Protein AF-0000000082585307 (afdb_homodimer)

Structure (mmCIF, N/CA/C/O backbone):
data_AF-0000000082585307-model_v1
#
loop_
_entity.id
_entity.type
_entity.pdbx_description
1 polymer 'DUF960 domain-containing protein'
#
loop_
_atom_site.group_PDB
_atom_site.id
_atom_site.type_symbol
_atom_site.label_atom_id
_atom_site.label_alt_id
_atom_site.label_comp_id
_atom_site.label_asym_id
_atom_site.label_entity_id
_atom_site.label_seq_id
_atom_site.pdbx_PDB_ins_code
_atom_site.Cartn_x
_atom_site.Cartn_y
_atom_site.Cartn_z
_atom_site.occupancy
_atom_site.B_iso_or_equiv
_atom_site.auth_seq_id
_atom_site.auth_comp_id
_atom_site.auth_asym_id
_atom_site.auth_atom_id
_atom_site.pdbx_PDB_model_num
ATOM 1 N N . MET A 1 1 ? -6.652 16.844 -9.742 1 91.19 1 MET A N 1
ATOM 2 C CA . MET A 1 1 ? -5.566 17.062 -8.789 1 91.19 1 MET A CA 1
ATOM 3 C C . MET A 1 1 ? -4.664 15.844 -8.711 1 91.19 1 MET A C 1
ATOM 5 O O . MET A 1 1 ? -5.137 14.711 -8.805 1 91.19 1 MET A O 1
ATOM 9 N N . PHE A 1 2 ? -3.357 16.031 -8.562 1 95.69 2 PHE A N 1
ATOM 10 C CA . PHE A 1 2 ? -2.334 15 -8.422 1 95.69 2 PHE A CA 1
ATOM 11 C C . PHE A 1 2 ? -2.211 14.18 -9.695 1 95.69 2 PHE A C 1
ATOM 13 O O . PHE A 1 2 ? -2.055 12.953 -9.641 1 95.69 2 PHE A O 1
ATOM 20 N N . ASP A 1 3 ? -2.385 14.844 -10.844 1 92.62 3 ASP A N 1
ATOM 21 C CA . ASP A 1 3 ? -2.252 14.227 -12.164 1 92.62 3 ASP A CA 1
ATOM 22 C C . ASP A 1 3 ? -1.038 14.781 -12.906 1 92.62 3 ASP A C 1
ATOM 24 O O . ASP A 1 3 ? -0.864 14.523 -14.102 1 92.62 3 ASP A O 1
ATOM 28 N N . ASN A 1 4 ? -0.262 15.523 -12.172 1 93.69 4 ASN A N 1
ATOM 29 C CA . ASN A 1 4 ? 0.906 16.188 -12.75 1 93.69 4 ASN A CA 1
ATOM 30 C C . ASN A 1 4 ? 2.201 15.492 -12.328 1 93.69 4 ASN A C 1
ATOM 32 O O . ASN A 1 4 ? 2.17 14.414 -11.734 1 93.69 4 ASN A O 1
ATOM 36 N N . ALA A 1 5 ? 3.314 16.031 -12.766 1 94.5 5 ALA A N 1
ATOM 37 C CA . ALA A 1 5 ? 4.621 15.453 -12.484 1 94.5 5 ALA A CA 1
ATOM 38 C C . ALA A 1 5 ? 4.871 15.359 -10.984 1 94.5 5 ALA A C 1
ATOM 40 O O . ALA A 1 5 ? 4.562 16.297 -10.242 1 94.5 5 ALA A O 1
ATOM 41 N N . ARG A 1 6 ? 5.441 14.148 -10.57 1 96.5 6 ARG A N 1
ATOM 42 C CA . ARG A 1 6 ? 5.691 13.883 -9.156 1 96.5 6 ARG A CA 1
ATOM 43 C C . ARG A 1 6 ? 7.145 14.172 -8.789 1 96.5 6 ARG A C 1
ATOM 45 O O . ARG A 1 6 ? 8.062 13.719 -9.477 1 96.5 6 ARG A O 1
ATOM 52 N N . TYR A 1 7 ? 7.301 14.969 -7.746 1 97.94 7 TYR A N 1
ATOM 53 C CA . TYR A 1 7 ? 8.625 15.312 -7.238 1 97.94 7 TYR A CA 1
ATOM 54 C C . TYR A 1 7 ? 8.742 14.969 -5.758 1 97.94 7 TYR A C 1
ATOM 56 O O . TYR A 1 7 ? 7.734 14.867 -5.055 1 97.94 7 TYR A O 1
ATOM 64 N N . MET A 1 8 ? 10.016 14.711 -5.328 1 98.06 8 MET A N 1
ATOM 65 C CA . MET A 1 8 ? 10.352 14.508 -3.924 1 98.06 8 MET A CA 1
ATOM 66 C C . MET A 1 8 ? 11.562 15.336 -3.525 1 98.06 8 MET A C 1
ATOM 68 O O . MET A 1 8 ? 12.5 15.484 -4.305 1 98.06 8 MET A O 1
ATOM 72 N N . THR A 1 9 ? 11.445 15.891 -2.389 1 98.56 9 THR A N 1
ATOM 73 C CA . THR A 1 9 ? 12.602 16.641 -1.918 1 98.56 9 THR A CA 1
ATOM 74 C C . THR A 1 9 ? 13.742 15.695 -1.549 1 98.56 9 THR A C 1
ATOM 76 O O . THR A 1 9 ? 13.539 14.484 -1.423 1 98.56 9 THR A O 1
ATOM 79 N N . ARG A 1 10 ? 14.898 16.312 -1.32 1 98 10 ARG A N 1
ATOM 80 C CA . ARG A 1 10 ? 16.062 15.539 -0.901 1 98 10 ARG A CA 1
ATOM 81 C C . ARG A 1 10 ? 15.828 14.883 0.455 1 98 10 ARG A C 1
ATOM 83 O O . ARG A 1 10 ? 16.281 13.766 0.7 1 98 10 ARG A O 1
ATOM 90 N N . GLY A 1 11 ? 15.18 15.555 1.321 1 98.25 11 GLY A N 1
ATOM 91 C CA . GLY A 1 11 ? 14.852 15 2.627 1 98.25 11 GLY A CA 1
ATOM 92 C C . GLY A 1 11 ? 14.062 13.711 2.547 1 98.25 11 GLY A C 1
ATOM 93 O O 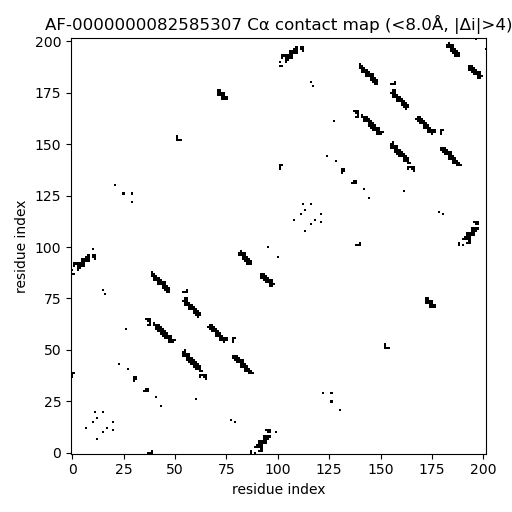. GLY A 1 11 ? 14.367 12.742 3.25 1 98.25 11 GLY A O 1
ATOM 94 N N . ILE A 1 12 ? 13.109 13.68 1.687 1 98.69 12 ILE A N 1
ATOM 95 C CA . ILE A 1 12 ? 12.289 12.484 1.491 1 98.69 12 ILE A CA 1
ATOM 96 C C . ILE A 1 12 ? 13.164 11.344 0.972 1 98.69 12 ILE A C 1
ATOM 98 O O . ILE A 1 12 ? 13.172 10.25 1.541 1 98.69 12 ILE A O 1
ATOM 102 N N . LYS A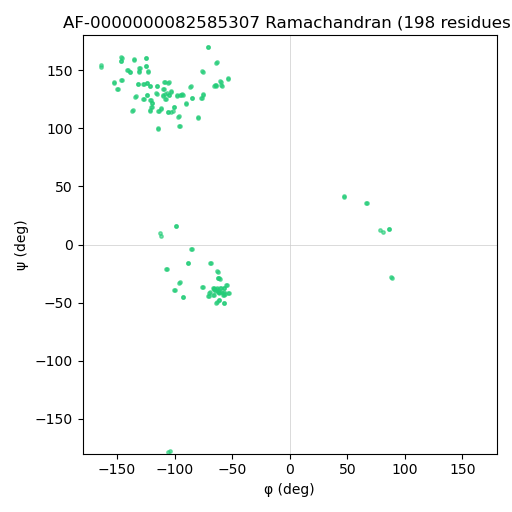 1 13 ? 13.945 11.609 -0.069 1 97.81 13 LYS A N 1
ATOM 103 C CA . LYS A 1 13 ? 14.766 10.594 -0.719 1 97.81 13 LYS A CA 1
ATOM 104 C C . LYS A 1 13 ? 15.797 10.023 0.25 1 97.81 13 LYS A C 1
ATOM 106 O O . LYS A 1 13 ? 16.109 8.828 0.198 1 97.81 13 LYS A O 1
ATOM 111 N N . SER A 1 14 ? 16.188 10.828 1.175 1 97.88 14 SER A N 1
ATOM 112 C CA . SER A 1 14 ? 17.281 10.422 2.053 1 97.88 14 SER A CA 1
ATOM 113 C C . SER A 1 14 ? 16.75 9.812 3.35 1 97.88 14 SER A C 1
ATOM 115 O O . SER A 1 14 ? 17.359 8.898 3.906 1 97.88 14 SER A O 1
ATOM 117 N N . GLU A 1 15 ? 15.641 10.266 3.812 1 98.12 15 GLU A N 1
ATOM 118 C CA . GLU A 1 15 ? 15.266 9.945 5.184 1 98.12 15 GLU A CA 1
ATOM 119 C C . GLU A 1 15 ? 14.117 8.93 5.219 1 98.12 15 GLU A C 1
ATOM 121 O O . GLU A 1 15 ? 13.875 8.297 6.246 1 98.12 15 GLU A O 1
ATOM 126 N N . ILE A 1 16 ? 13.398 8.828 4.168 1 98.56 16 ILE A N 1
ATOM 127 C CA . ILE A 1 16 ? 12.219 7.973 4.152 1 98.56 16 ILE A CA 1
ATOM 128 C C . ILE A 1 16 ? 12.492 6.727 3.316 1 98.56 16 ILE A C 1
ATOM 130 O O . ILE A 1 16 ? 12.898 6.828 2.156 1 98.56 16 ILE A O 1
ATOM 134 N N . PRO A 1 17 ? 12.273 5.547 3.939 1 97.5 17 PRO A N 1
ATOM 135 C CA . PRO A 1 17 ? 12.445 4.332 3.143 1 97.5 17 PRO A CA 1
ATOM 136 C C . PRO A 1 17 ? 11.625 4.348 1.854 1 97.5 17 PRO A C 1
ATOM 138 O O . PRO A 1 17 ? 10.492 4.836 1.846 1 97.5 17 PRO A O 1
ATOM 141 N N . LEU A 1 18 ? 12.156 3.83 0.812 1 94.5 18 LEU A N 1
ATOM 142 C CA . LEU A 1 18 ? 11.516 3.82 -0.5 1 94.5 18 LEU A CA 1
ATOM 143 C C . LEU A 1 18 ? 10.109 3.234 -0.414 1 94.5 18 LEU A C 1
ATOM 145 O O . LEU A 1 18 ? 9.18 3.742 -1.046 1 94.5 18 LEU A O 1
ATOM 149 N N . GLU A 1 19 ? 9.969 2.152 0.364 1 94 19 GLU A N 1
ATOM 150 C CA . GLU A 1 19 ? 8.68 1.487 0.51 1 94 19 GLU A CA 1
ATOM 151 C C . GLU A 1 19 ? 7.617 2.453 1.029 1 94 19 GLU A C 1
ATOM 153 O O . GLU A 1 19 ? 6.473 2.432 0.571 1 94 19 GLU A O 1
ATOM 158 N N . LEU A 1 20 ? 8.008 3.309 1.91 1 97.88 20 LEU A N 1
ATOM 159 C CA . LEU A 1 20 ? 7.074 4.281 2.475 1 97.88 20 LEU A CA 1
ATOM 160 C C . LEU A 1 20 ? 6.789 5.398 1.479 1 97.88 20 LEU A C 1
ATOM 162 O O . LEU A 1 20 ? 5.664 5.902 1.409 1 97.88 20 LEU A O 1
ATOM 166 N N . GLN A 1 21 ? 7.848 5.789 0.704 1 97.81 21 GLN A N 1
ATOM 167 C CA . GLN A 1 21 ? 7.633 6.781 -0.347 1 97.81 21 GLN A CA 1
ATOM 168 C C . GLN A 1 21 ? 6.562 6.316 -1.329 1 97.81 21 GLN A C 1
ATOM 170 O O . GLN A 1 21 ? 5.594 7.035 -1.582 1 97.81 21 GLN A O 1
ATOM 175 N N . LEU A 1 22 ? 6.73 5.125 -1.782 1 94.94 22 LEU A N 1
ATOM 176 C CA . LEU A 1 22 ? 5.805 4.555 -2.756 1 94.94 22 LEU A CA 1
ATOM 177 C C . LEU A 1 22 ? 4.422 4.363 -2.145 1 94.94 22 LEU A C 1
ATOM 179 O O . LEU A 1 22 ? 3.408 4.609 -2.801 1 94.94 22 LEU A O 1
ATOM 183 N N . PHE A 1 23 ? 4.395 3.961 -0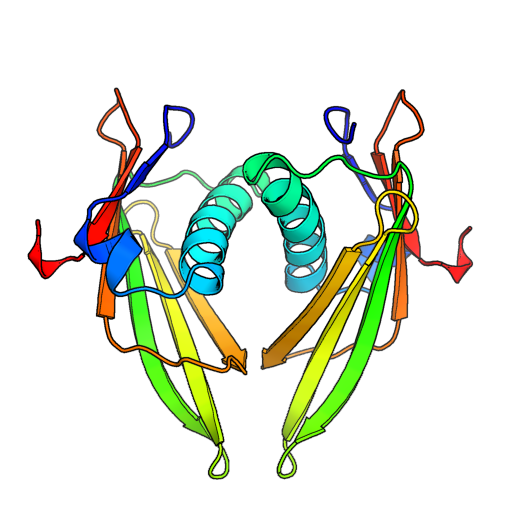.903 1 96.56 23 PHE A N 1
ATOM 184 C CA . PHE A 1 23 ? 3.137 3.719 -0.208 1 96.56 23 PHE A CA 1
ATOM 185 C C . PHE A 1 23 ? 2.318 5 -0.109 1 96.56 23 PHE A C 1
ATOM 187 O O . PHE A 1 23 ? 1.111 4.992 -0.357 1 96.56 23 PHE A O 1
ATOM 194 N N . MET A 1 24 ? 2.938 6.066 0.161 1 98.12 24 MET A N 1
ATOM 195 C CA . MET A 1 24 ? 2.225 7.328 0.331 1 98.12 24 MET A CA 1
ATOM 196 C C . MET A 1 24 ? 1.659 7.816 -0.999 1 98.12 24 MET A C 1
ATOM 198 O O . MET A 1 24 ? 0.514 8.266 -1.062 1 98.12 24 MET A O 1
ATOM 202 N N . TRP A 1 25 ? 2.402 7.688 -2.047 1 96.75 25 TRP A N 1
ATOM 203 C CA . TRP A 1 25 ? 1.866 7.996 -3.369 1 96.75 25 TRP A CA 1
ATOM 204 C C . TRP A 1 25 ? 0.657 7.121 -3.682 1 96.75 25 TRP A C 1
ATOM 206 O O . TRP A 1 25 ? -0.352 7.605 -4.199 1 96.75 25 TRP A O 1
ATOM 216 N N . ASN A 1 26 ? 0.785 5.91 -3.305 1 94.81 26 ASN A N 1
ATOM 217 C CA . ASN A 1 26 ? -0.277 4.953 -3.59 1 94.81 26 ASN A CA 1
ATOM 218 C C . ASN A 1 26 ? -1.552 5.281 -2.82 1 94.81 26 ASN A C 1
ATOM 220 O O . ASN A 1 26 ? -2.658 5.055 -3.314 1 94.81 26 ASN A O 1
ATOM 224 N N . CYS A 1 27 ? -1.393 5.727 -1.631 1 96.88 27 CYS A N 1
ATOM 225 C CA . CYS A 1 27 ? -2.549 6.137 -0.843 1 96.88 27 CYS A CA 1
ATOM 226 C C . CYS A 1 27 ? -3.346 7.219 -1.565 1 96.88 27 CYS A C 1
ATOM 228 O O . CYS A 1 27 ? -4.574 7.152 -1.629 1 96.88 27 CYS A O 1
ATOM 230 N N . ILE A 1 28 ? -2.662 8.102 -2.137 1 97.25 28 ILE A N 1
ATOM 231 C CA . ILE A 1 28 ? -3.303 9.211 -2.838 1 97.25 28 ILE A CA 1
ATOM 232 C C . ILE A 1 28 ? -3.965 8.703 -4.113 1 97.25 28 ILE A C 1
ATOM 234 O O . ILE A 1 28 ? -5.125 9.023 -4.391 1 97.25 28 ILE A O 1
ATOM 238 N N . ASP A 1 29 ? -3.279 7.879 -4.84 1 93.44 29 ASP A N 1
ATO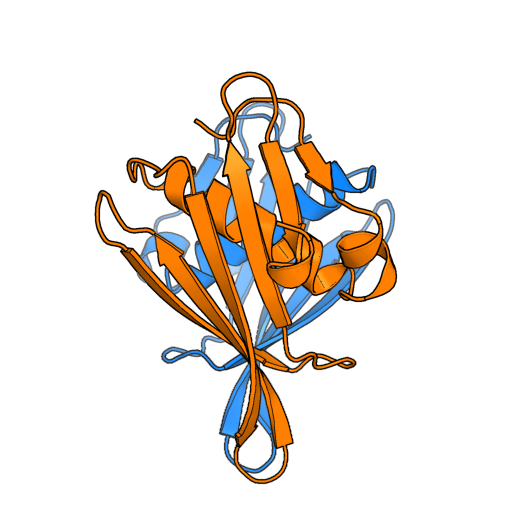M 239 C CA . ASP A 1 29 ? -3.828 7.301 -6.062 1 93.44 29 ASP A CA 1
ATOM 240 C C . ASP A 1 29 ? -5.086 6.484 -5.766 1 93.44 29 ASP A C 1
ATOM 242 O O . ASP A 1 29 ? -6.031 6.484 -6.559 1 93.44 29 ASP A O 1
ATOM 246 N N . SER A 1 30 ? -5.078 5.801 -4.648 1 93.19 30 SER A N 1
ATOM 247 C CA . SER A 1 30 ? -6.223 4.98 -4.262 1 93.19 30 SER A CA 1
ATOM 248 C C . SER A 1 30 ? -7.457 5.836 -4.008 1 93.19 30 SER A C 1
ATOM 250 O O . SER A 1 30 ? -8.57 5.445 -4.355 1 93.19 30 SER A O 1
ATOM 252 N N . LEU A 1 31 ? -7.242 6.957 -3.387 1 95.12 31 LEU A N 1
ATOM 253 C CA . LEU A 1 31 ? -8.359 7.871 -3.168 1 95.12 31 LEU A CA 1
ATOM 254 C C . LEU A 1 31 ? -8.953 8.328 -4.492 1 95.12 31 LEU A C 1
ATOM 256 O O . LEU A 1 31 ? -10.18 8.352 -4.652 1 95.12 31 LEU A O 1
ATOM 260 N N . LYS A 1 32 ? -8.094 8.602 -5.41 1 92.19 32 LYS A N 1
ATOM 261 C CA . LYS A 1 32 ? -8.539 9.008 -6.738 1 92.19 32 LYS A CA 1
ATOM 262 C C . LYS A 1 32 ? -9.359 7.898 -7.402 1 92.19 32 LYS A C 1
ATOM 264 O O . LYS A 1 32 ? -10.422 8.156 -7.973 1 92.19 32 LYS A O 1
ATOM 269 N N . GLU A 1 33 ? -8.805 6.754 -7.316 1 85.69 33 GLU A N 1
ATOM 270 C CA . GLU A 1 33 ? -9.453 5.605 -7.945 1 85.69 33 GLU A CA 1
ATOM 271 C C . GLU A 1 33 ? -10.836 5.352 -7.34 1 85.69 33 GLU A C 1
ATOM 273 O O . GLU A 1 33 ? -11.742 4.895 -8.031 1 85.69 33 GLU A O 1
ATOM 278 N N . GLN A 1 34 ? -11.008 5.707 -6.09 1 91.44 34 GLN A N 1
ATOM 279 C CA . GLN A 1 34 ? -12.273 5.5 -5.391 1 91.44 34 GLN A CA 1
ATOM 280 C C . GLN A 1 34 ? -13.234 6.66 -5.633 1 91.44 34 GLN A C 1
ATOM 282 O O . GLN A 1 34 ? -14.359 6.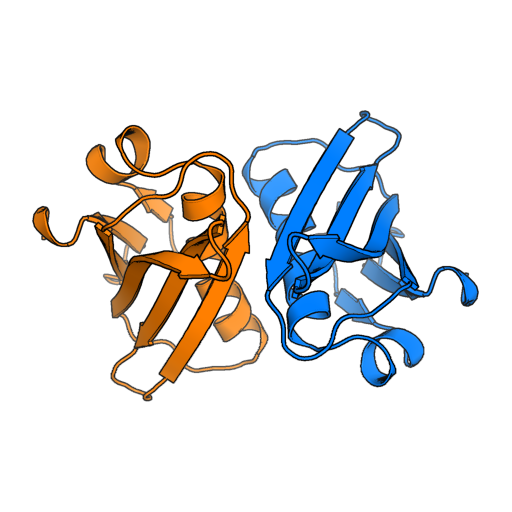656 -5.125 1 91.44 34 GLN A O 1
ATOM 287 N N . GLY A 1 35 ? -12.781 7.703 -6.352 1 92.69 35 GLY A N 1
ATOM 288 C CA . GLY A 1 35 ? -13.633 8.828 -6.695 1 92.69 35 GLY A CA 1
ATOM 289 C C . GLY A 1 35 ? -13.68 9.891 -5.617 1 92.69 35 GLY A C 1
ATOM 290 O O . GLY A 1 35 ? -14.547 10.773 -5.641 1 92.69 35 GLY A O 1
ATOM 291 N N . VAL A 1 36 ? -12.75 9.766 -4.699 1 95.06 36 VAL A N 1
ATOM 292 C CA . VAL A 1 36 ? -12.695 10.758 -3.633 1 95.06 36 VAL A CA 1
ATOM 293 C C . VAL A 1 36 ? -12.102 12.062 -4.164 1 95.06 36 VAL A C 1
ATOM 295 O O . VAL A 1 36 ? -11.086 12.047 -4.859 1 95.06 36 VAL A O 1
ATOM 298 N N . LYS A 1 37 ? -12.789 13.188 -3.93 1 97.5 37 LYS A N 1
ATOM 299 C CA . LYS A 1 37 ? -12.195 14.484 -4.246 1 97.5 37 LYS A CA 1
ATOM 300 C C . LYS A 1 37 ? -10.961 14.742 -3.385 1 97.5 37 LYS A C 1
ATOM 302 O O . LYS A 1 37 ? -11 14.578 -2.164 1 97.5 37 LYS A O 1
ATOM 307 N N . LEU A 1 38 ? -9.914 15.273 -4 1 98 38 LEU A N 1
ATOM 308 C CA . LEU A 1 38 ? -8.656 15.422 -3.277 1 98 38 LEU A CA 1
ATOM 309 C C . LEU A 1 38 ? -8.414 16.875 -2.902 1 98 38 LEU A C 1
ATOM 311 O O . LEU A 1 38 ? -8.695 17.781 -3.691 1 98 38 LEU A O 1
ATOM 315 N N . ASP A 1 39 ? -7.941 17.047 -1.722 1 98.44 39 ASP A N 1
ATOM 316 C CA . ASP A 1 39 ? -7.367 18.312 -1.308 1 98.44 39 ASP A CA 1
ATOM 317 C C . ASP A 1 39 ? -5.977 18.516 -1.903 1 98.44 39 ASP A C 1
ATOM 319 O O . ASP A 1 39 ? -5.234 17.547 -2.088 1 98.44 39 ASP A O 1
ATOM 323 N N . TYR A 1 40 ? -5.613 19.734 -2.162 1 98.19 40 TYR A N 1
ATOM 324 C CA . TYR A 1 40 ? -4.289 20.016 -2.711 1 98.19 40 TYR A CA 1
ATOM 325 C C . TYR A 1 40 ? -3.199 19.578 -1.738 1 98.19 40 TYR A C 1
ATOM 327 O O . TYR A 1 40 ? -2.066 19.312 -2.146 1 98.19 40 TYR A O 1
ATOM 335 N N . LEU A 1 41 ? -3.574 19.5 -0.473 1 98.69 41 LEU A N 1
ATOM 336 C CA . LEU A 1 41 ? -2.627 19.141 0.579 1 98.69 41 LEU A CA 1
ATOM 337 C C . LEU A 1 41 ? -2.986 17.797 1.204 1 98.69 41 LEU A C 1
ATOM 339 O O . LEU A 1 41 ? -4.051 17.656 1.808 1 98.69 41 LEU A O 1
ATOM 343 N N . GLN A 1 42 ? -2.188 16.828 1.06 1 98.75 42 GLN A N 1
ATOM 344 C CA . GLN A 1 42 ? -2.258 15.539 1.73 1 98.75 42 GLN A CA 1
ATOM 345 C C . GLN A 1 42 ? -1.233 15.445 2.857 1 98.75 42 GLN A C 1
ATOM 347 O O . GLN A 1 42 ? -0.056 15.758 2.66 1 98.75 42 GLN A O 1
ATOM 352 N N . VAL A 1 43 ? -1.668 15.031 4 1 98.94 43 VAL A N 1
ATOM 353 C CA . VAL A 1 43 ? -0.805 14.984 5.176 1 98.94 43 VAL A CA 1
ATOM 354 C C . VAL A 1 43 ? -0.61 13.539 5.625 1 98.94 43 VAL A C 1
ATOM 356 O O . VAL A 1 43 ? -1.582 12.797 5.797 1 98.94 43 VAL A O 1
ATOM 359 N N . PHE A 1 44 ? 0.653 13.141 5.832 1 98.94 44 PHE A N 1
ATOM 360 C CA . PHE A 1 44 ? 1.015 11.836 6.371 1 98.94 44 PHE A CA 1
ATOM 361 C C . PHE A 1 44 ? 1.808 11.984 7.664 1 98.94 44 PHE A C 1
ATOM 363 O O . PHE A 1 44 ? 2.812 12.695 7.703 1 98.94 44 PHE A O 1
ATOM 370 N N . GLU A 1 45 ? 1.351 11.398 8.664 1 98.88 45 GLU A N 1
ATOM 371 C CA . GLU A 1 45 ? 2.119 11.266 9.898 1 98.88 45 GLU A CA 1
ATOM 372 C C . GLU A 1 45 ? 2.637 9.844 10.078 1 98.88 45 GLU A C 1
ATOM 374 O O . GLU A 1 45 ? 1.851 8.906 10.211 1 98.88 45 GLU A O 1
ATOM 379 N N . LEU A 1 46 ? 3.926 9.719 10.023 1 98.88 46 LEU A N 1
ATOM 380 C CA . LEU A 1 46 ? 4.594 8.445 10.266 1 98.88 46 LEU A CA 1
ATOM 381 C C . LEU A 1 46 ? 5.035 8.328 11.727 1 98.88 46 LEU A C 1
ATOM 383 O O . LEU A 1 46 ? 5.645 9.258 12.266 1 98.88 46 LEU A O 1
ATOM 387 N N . LYS A 1 47 ? 4.656 7.246 12.289 1 98.69 47 LYS A N 1
ATOM 388 C CA . LYS A 1 47 ? 5 7.047 13.695 1 98.69 47 LYS A CA 1
ATOM 389 C C . LYS A 1 47 ? 5.434 5.609 13.961 1 98.69 47 LYS A C 1
ATOM 391 O O . LYS A 1 47 ? 4.973 4.684 13.289 1 98.69 47 LYS A O 1
ATOM 396 N N . ARG A 1 48 ? 6.336 5.473 14.93 1 97.88 48 ARG A N 1
ATOM 397 C CA . ARG A 1 48 ? 6.664 4.16 15.477 1 97.88 48 ARG A CA 1
ATOM 398 C C . ARG A 1 48 ? 5.68 3.768 16.578 1 97.88 48 ARG A C 1
ATOM 400 O O . ARG A 1 48 ? 5.43 4.543 17.5 1 97.88 48 ARG A O 1
ATOM 407 N N . GLU A 1 49 ? 5.125 2.676 16.422 1 97.06 49 GLU A N 1
ATOM 408 C CA . GLU A 1 49 ? 4.258 2.117 17.453 1 97.06 49 GLU A CA 1
ATOM 409 C C . GLU A 1 49 ? 4.723 0.727 17.875 1 97.06 49 GLU A C 1
ATOM 411 O O . GLU A 1 49 ? 5.133 -0.076 17.031 1 97.06 49 GLU A O 1
ATOM 416 N N . ILE A 1 50 ? 4.68 0.442 19.172 1 94.19 50 ILE A N 1
ATOM 417 C CA . ILE A 1 50 ? 5.023 -0.882 19.672 1 94.19 50 ILE A CA 1
ATOM 418 C C . ILE A 1 50 ? 3.752 -1.67 19.969 1 94.19 50 ILE A C 1
ATOM 420 O O . ILE A 1 50 ? 2.928 -1.241 20.781 1 94.19 50 ILE A O 1
ATOM 424 N N . VAL A 1 51 ? 3.619 -2.723 19.281 1 89.94 51 VAL A N 1
ATOM 425 C CA . VAL A 1 51 ? 2.508 -3.639 19.516 1 89.94 51 VAL A CA 1
ATOM 426 C C . VAL A 1 51 ? 3.043 -5.016 19.906 1 89.94 51 VAL A C 1
ATOM 428 O O . VAL A 1 51 ? 3.742 -5.66 19.109 1 89.94 51 VAL A O 1
ATOM 431 N N . ASP A 1 52 ? 2.713 -5.52 21.156 1 88.75 52 ASP A N 1
ATOM 432 C CA . ASP A 1 52 ? 3.191 -6.801 21.672 1 88.75 52 ASP A CA 1
ATOM 433 C C . ASP A 1 52 ? 4.695 -6.949 21.453 1 88.75 52 ASP A C 1
ATOM 435 O O . ASP A 1 52 ? 5.145 -7.93 20.844 1 88.75 52 ASP A O 1
ATOM 439 N N . ASP A 1 53 ? 5.473 -5.883 21.656 1 89 53 ASP A N 1
ATOM 440 C CA . ASP A 1 53 ? 6.93 -5.824 21.688 1 89 53 ASP A CA 1
ATOM 441 C C . ASP A 1 53 ? 7.508 -5.777 20.281 1 89 53 ASP A C 1
ATOM 443 O O . ASP A 1 53 ? 8.688 -6.059 20.078 1 89 53 ASP A O 1
ATOM 447 N N . ILE A 1 54 ? 6.633 -5.574 19.328 1 90.88 54 ILE A N 1
ATOM 448 C CA . ILE A 1 54 ? 7.078 -5.441 17.938 1 90.88 54 ILE A CA 1
ATOM 449 C C . ILE A 1 54 ? 6.918 -3.994 17.484 1 90.88 54 ILE A C 1
ATOM 451 O O . ILE A 1 54 ? 5.887 -3.365 17.734 1 90.88 54 ILE A O 1
ATOM 455 N N . ALA A 1 55 ? 7.934 -3.492 16.859 1 94.38 55 ALA A N 1
ATOM 456 C CA . ALA A 1 55 ? 7.863 -2.146 16.297 1 94.38 55 ALA A CA 1
ATOM 457 C C . ALA A 1 55 ? 7.07 -2.139 14.992 1 94.38 55 ALA A C 1
ATOM 459 O O . ALA A 1 55 ? 7.391 -2.877 14.062 1 94.38 55 ALA A O 1
ATOM 460 N N . ILE A 1 56 ? 6.062 -1.27 14.938 1 97 56 ILE A N 1
ATOM 461 C CA . ILE A 1 56 ? 5.164 -1.166 13.789 1 97 56 ILE A CA 1
ATOM 462 C C . ILE A 1 56 ? 5.219 0.248 13.219 1 97 56 ILE A C 1
ATOM 464 O O . ILE A 1 56 ? 5.273 1.227 13.969 1 97 56 ILE A O 1
ATOM 468 N N . GLN A 1 57 ? 5.281 0.275 11.852 1 98.62 57 GLN A N 1
ATOM 469 C CA . GLN A 1 57 ? 5.129 1.571 11.203 1 98.62 57 GLN A CA 1
ATOM 470 C C . GLN A 1 57 ? 3.66 1.978 11.117 1 98.62 57 GLN A C 1
ATOM 472 O O . GLN A 1 57 ? 2.875 1.349 10.406 1 98.62 57 GLN A O 1
ATOM 477 N N . LYS A 1 58 ? 3.311 2.936 11.875 1 98.62 58 LYS A N 1
ATOM 478 C CA . LYS A 1 58 ? 1.976 3.52 11.797 1 98.62 58 LYS A CA 1
ATOM 479 C C . LYS A 1 58 ? 1.955 4.723 10.859 1 98.62 58 LYS A C 1
ATOM 481 O O . LYS A 1 58 ? 2.814 5.602 10.945 1 98.62 58 LYS A O 1
ATOM 486 N N . ILE A 1 59 ? 1.009 4.727 9.891 1 98.81 59 ILE A N 1
ATOM 487 C CA . ILE A 1 59 ? 0.851 5.812 8.93 1 98.81 59 ILE A CA 1
ATOM 488 C C . ILE A 1 59 ? -0.556 6.398 9.039 1 98.81 59 ILE A C 1
ATOM 490 O O . ILE A 1 59 ? -1.545 5.695 8.812 1 98.81 59 ILE A O 1
ATOM 494 N N . GLU A 1 60 ? -0.63 7.609 9.445 1 98.81 60 GLU A N 1
ATOM 495 C CA . GLU A 1 60 ? -1.9 8.328 9.445 1 98.81 60 GLU A CA 1
ATOM 496 C C . GLU A 1 60 ? -1.99 9.281 8.258 1 98.81 60 GLU A C 1
ATOM 498 O O . GLU A 1 60 ? -1.201 10.227 8.148 1 98.81 60 GLU A O 1
ATOM 503 N N . HIS A 1 61 ? -2.904 9.023 7.348 1 98.88 61 HIS A N 1
ATOM 504 C CA . HIS A 1 61 ? -3.145 9.836 6.156 1 98.88 61 HIS A CA 1
ATOM 505 C C . HIS A 1 61 ? -4.41 10.672 6.309 1 98.88 61 HIS A C 1
ATOM 507 O O . HIS A 1 61 ? -5.473 10.148 6.633 1 98.88 61 HIS A O 1
ATOM 513 N N . ARG A 1 62 ? -4.262 12.023 6.047 1 98.69 62 ARG A N 1
ATOM 514 C CA . ARG A 1 62 ? -5.477 12.82 6.145 1 98.69 62 ARG A CA 1
ATOM 515 C C . ARG A 1 62 ? -5.465 13.961 5.129 1 98.69 62 ARG A C 1
ATOM 517 O O . ARG A 1 62 ? -4.402 14.367 4.656 1 98.69 62 ARG A O 1
ATOM 524 N N . GLN A 1 63 ? -6.625 14.445 4.82 1 98.62 63 GLN A N 1
ATOM 525 C CA . GLN A 1 63 ? -6.84 15.711 4.125 1 98.62 63 GLN A CA 1
ATOM 526 C C . GLN A 1 63 ? -7.961 16.516 4.777 1 98.62 63 GLN A C 1
ATOM 528 O O . GLN A 1 63 ? -8.758 15.969 5.543 1 98.62 63 GLN A O 1
ATOM 533 N N . GLU A 1 64 ? -7.988 17.859 4.555 1 98.19 64 GLU A N 1
ATOM 534 C CA . GLU A 1 64 ? -8.875 18.75 5.297 1 98.19 64 GLU A CA 1
ATOM 535 C C . GLU A 1 64 ? -10.203 18.953 4.566 1 98.19 64 GLU A C 1
ATOM 537 O O . GLU A 1 64 ? -11.273 18.828 5.172 1 98.19 64 GLU A O 1
ATOM 542 N N . VAL A 1 65 ? -10.188 19.203 3.145 1 96.75 65 VAL A N 1
ATOM 543 C CA . VAL A 1 65 ? -11.398 19.484 2.377 1 96.75 65 VAL A CA 1
ATOM 544 C C . VAL A 1 65 ? -11.359 18.703 1.063 1 96.75 65 VAL A C 1
ATOM 546 O O . VAL A 1 65 ? -10.617 19.047 0.146 1 96.75 65 VAL A O 1
ATOM 549 N N . PRO A 1 66 ? -12.344 17.734 0.935 1 97.44 66 PRO A N 1
ATOM 550 C CA . PRO A 1 66 ? -13.211 17.188 1.982 1 97.44 66 PRO A CA 1
ATOM 551 C C . PRO A 1 66 ? -12.422 16.438 3.062 1 97.44 66 PRO A C 1
ATOM 553 O O . PRO A 1 66 ? -11.289 16.031 2.826 1 97.44 66 PRO A O 1
ATOM 556 N N . LYS A 1 67 ? -12.984 16.344 4.223 1 97.88 67 LYS A N 1
ATOM 557 C CA . LYS A 1 67 ? -12.297 15.68 5.324 1 97.88 67 LYS A CA 1
ATOM 558 C C . LYS A 1 67 ? -12.086 14.195 5.027 1 97.88 67 LYS A C 1
ATOM 560 O O . LYS A 1 67 ? -12.992 13.523 4.531 1 97.88 67 LYS A O 1
ATOM 565 N N . TYR A 1 68 ? -10.969 13.719 5.301 1 97.81 68 TYR A N 1
ATOM 566 C CA . TYR A 1 68 ? -10.578 12.32 5.164 1 97.81 68 TYR A CA 1
ATOM 567 C C . TYR A 1 68 ? -9.477 11.961 6.148 1 97.81 68 TYR A C 1
ATOM 569 O O . TYR A 1 68 ? -8.578 12.773 6.414 1 97.81 68 TYR A O 1
ATOM 577 N N . GLU A 1 69 ? -9.578 10.758 6.73 1 98.19 69 GLU A N 1
ATOM 578 C CA . GLU A 1 69 ? -8.531 10.219 7.598 1 98.19 69 GLU A CA 1
ATOM 579 C C . GLU A 1 69 ? -8.492 8.695 7.543 1 98.19 69 GLU A C 1
ATOM 581 O O . GLU A 1 69 ? -9.531 8.039 7.621 1 98.19 69 GLU A O 1
ATOM 586 N N . LYS A 1 70 ? -7.367 8.156 7.41 1 97.38 70 LYS A N 1
ATOM 587 C CA . LYS A 1 70 ? -7.16 6.715 7.398 1 97.38 70 LYS A CA 1
ATOM 588 C C . LYS A 1 70 ? -5.832 6.344 8.055 1 97.38 70 LYS A C 1
ATOM 590 O O . LYS A 1 70 ? -4.832 7.043 7.887 1 97.38 70 LYS A O 1
ATOM 595 N N . THR A 1 71 ? -5.824 5.254 8.789 1 98 71 THR A N 1
ATOM 596 C CA . THR A 1 71 ? -4.625 4.762 9.461 1 98 71 THR A CA 1
ATOM 597 C C . THR A 1 71 ? -4.199 3.416 8.883 1 98 71 THR A C 1
ATOM 599 O O . THR A 1 71 ? -5.035 2.545 8.641 1 98 71 THR A O 1
ATOM 602 N N . TYR A 1 72 ? -2.938 3.293 8.672 1 97.75 72 TYR A N 1
ATOM 603 C CA . TYR A 1 72 ? -2.326 2.043 8.227 1 97.75 72 TYR A CA 1
ATOM 604 C C . TYR A 1 72 ? -1.24 1.597 9.203 1 97.75 72 TYR A C 1
ATOM 606 O O . TYR A 1 72 ? -0.589 2.428 9.836 1 97.75 72 TYR A O 1
ATOM 614 N N . LYS A 1 73 ? -1.067 0.329 9.312 1 97.69 73 LYS A N 1
ATOM 615 C CA . LYS A 1 73 ? -0.003 -0.24 10.141 1 97.69 73 LYS A CA 1
ATOM 616 C C . LYS A 1 73 ? 0.736 -1.347 9.391 1 97.69 73 LYS A C 1
ATOM 618 O O . LYS A 1 73 ? 0.114 -2.283 8.883 1 97.69 73 LYS A O 1
ATOM 623 N N . MET A 1 74 ? 2.041 -1.235 9.328 1 97.5 74 MET A N 1
ATOM 624 C CA . MET A 1 74 ? 2.873 -2.16 8.562 1 97.5 74 MET A CA 1
ATOM 625 C C . MET A 1 74 ? 4.039 -2.67 9.406 1 97.5 74 MET A C 1
ATOM 627 O O . MET A 1 74 ? 4.508 -1.973 10.305 1 97.5 74 MET A O 1
ATOM 631 N N . LEU A 1 75 ? 4.406 -3.869 9.094 1 96.44 75 LEU A N 1
ATOM 632 C CA . LEU A 1 75 ? 5.668 -4.395 9.609 1 96.44 75 LEU A CA 1
ATOM 633 C C . LEU A 1 75 ? 6.789 -4.219 8.594 1 96.44 75 LEU A C 1
ATOM 635 O O . LEU A 1 75 ? 6.828 -4.918 7.578 1 96.44 75 LEU A O 1
ATOM 639 N N . ILE A 1 76 ? 7.645 -3.215 8.789 1 96.06 76 ILE A N 1
ATOM 640 C CA . ILE A 1 76 ? 8.742 -2.969 7.859 1 96.06 76 ILE A CA 1
ATOM 641 C C . ILE A 1 76 ? 10.062 -2.951 8.617 1 96.06 76 ILE A C 1
ATOM 643 O O . ILE A 1 76 ? 10.086 -2.855 9.844 1 96.06 76 ILE A O 1
ATOM 647 N N . GLU A 1 77 ? 11.102 -3.141 7.879 1 93.12 77 GLU A N 1
ATOM 648 C CA . GLU A 1 77 ? 12.422 -3.244 8.484 1 93.12 77 GLU A CA 1
ATOM 649 C C . GLU A 1 77 ? 12.844 -1.921 9.117 1 93.12 77 GLU A C 1
ATOM 651 O O . GLU A 1 77 ? 13.391 -1.901 10.227 1 93.12 77 GLU A O 1
ATOM 656 N N . GLU A 1 78 ? 12.594 -0.805 8.406 1 96.19 78 GLU A N 1
ATOM 657 C CA . GLU A 1 78 ? 13.016 0.514 8.875 1 96.19 78 GLU A CA 1
ATOM 658 C C . GLU A 1 78 ? 11.805 1.393 9.195 1 96.19 78 GLU A C 1
ATOM 660 O O . GLU A 1 78 ? 11.297 2.102 8.32 1 96.19 78 GLU A O 1
ATOM 665 N N . VAL A 1 79 ? 11.516 1.454 10.5 1 97.75 79 VAL A N 1
ATOM 666 C CA . VAL A 1 79 ? 10.414 2.277 10.969 1 97.75 79 VAL A CA 1
ATOM 667 C C . VAL A 1 79 ? 10.891 3.709 11.203 1 97.75 79 VAL A C 1
ATOM 669 O O . VAL A 1 79 ? 11.977 3.926 11.75 1 97.75 79 VAL A O 1
ATOM 672 N N . VAL A 1 80 ? 10.102 4.684 10.75 1 98.56 80 VAL A N 1
ATOM 673 C CA . VAL A 1 80 ? 10.523 6.074 10.867 1 98.56 80 VAL A CA 1
ATOM 674 C C . VAL A 1 80 ? 9.406 6.906 11.492 1 98.56 80 VAL A C 1
ATOM 676 O O . VAL A 1 80 ? 8.242 6.5 11.484 1 98.56 80 VAL A O 1
ATOM 679 N N . SER A 1 81 ? 9.82 8 12.188 1 98.69 81 SER A N 1
ATOM 680 C CA . SER A 1 81 ? 8.898 9.023 12.672 1 98.69 81 SER A CA 1
ATOM 681 C C . SER A 1 81 ? 9.102 10.344 11.922 1 98.69 81 SER A C 1
ATOM 683 O O . SER A 1 81 ? 10.195 10.898 11.922 1 98.69 81 SER A O 1
ATOM 685 N N . SER A 1 82 ? 8.039 10.742 11.227 1 98.81 82 SER A N 1
ATOM 686 C CA . SER A 1 82 ? 8.133 11.953 10.422 1 98.81 82 SER A CA 1
ATOM 687 C C . SER A 1 82 ? 6.754 12.461 10.016 1 98.81 82 SER A C 1
ATOM 689 O O . SER A 1 82 ? 5.789 11.695 9.992 1 98.81 82 SER A O 1
ATOM 691 N N . LYS A 1 83 ? 6.664 13.719 9.805 1 98.88 83 LYS A N 1
ATOM 692 C CA . LYS A 1 83 ? 5.48 14.32 9.195 1 98.88 83 LYS A CA 1
ATOM 693 C C . LYS A 1 83 ? 5.762 14.75 7.758 1 98.88 83 LYS A C 1
ATOM 695 O O . LYS A 1 83 ? 6.75 15.438 7.488 1 98.88 83 LYS A O 1
ATOM 700 N N . ILE A 1 84 ? 4.902 14.359 6.836 1 98.94 84 ILE A N 1
ATOM 701 C CA . ILE A 1 84 ? 5.156 14.531 5.41 1 98.94 84 ILE A CA 1
ATOM 702 C C . ILE A 1 84 ? 3.971 15.234 4.758 1 98.94 84 ILE A C 1
ATOM 704 O O . ILE A 1 84 ? 2.814 14.922 5.055 1 98.94 84 ILE A O 1
ATOM 708 N N . PHE A 1 85 ? 4.242 16.125 3.922 1 98.88 85 PHE A N 1
ATOM 709 C CA . PHE A 1 85 ? 3.248 16.781 3.074 1 98.88 85 PHE A CA 1
ATOM 710 C C . PHE A 1 85 ? 3.396 16.328 1.626 1 98.88 85 PHE A C 1
ATOM 712 O O . PHE A 1 85 ? 4.516 16.172 1.132 1 98.88 85 PHE A O 1
ATOM 719 N N . VAL A 1 86 ? 2.342 16.125 1.013 1 98.81 86 VAL A N 1
ATOM 720 C CA . VAL A 1 86 ? 2.295 16.031 -0.443 1 98.81 86 VAL A CA 1
ATOM 721 C C . VAL A 1 86 ? 1.382 17.125 -1.002 1 98.81 86 VAL A C 1
ATOM 723 O O . VAL A 1 86 ? 0.19 17.172 -0.686 1 98.81 86 VAL A O 1
ATOM 726 N N . ILE A 1 87 ? 1.918 17.969 -1.855 1 98.62 87 ILE A N 1
ATOM 727 C CA . ILE A 1 87 ? 1.216 19.188 -2.244 1 98.62 87 ILE A CA 1
ATOM 728 C C . ILE A 1 87 ? 1.069 19.234 -3.762 1 98.62 87 ILE A C 1
ATOM 730 O O . ILE A 1 87 ? 2.047 19.047 -4.492 1 98.62 87 ILE A O 1
ATOM 734 N N . ASP A 1 88 ? -0.098 19.438 -4.246 1 98.5 88 ASP A N 1
ATOM 735 C CA . ASP A 1 88 ? -0.377 19.766 -5.645 1 98.5 88 ASP A CA 1
ATOM 736 C C . ASP A 1 88 ? -0.52 21.266 -5.848 1 98.5 88 ASP A C 1
ATOM 738 O O . ASP A 1 88 ? -1.521 21.859 -5.441 1 98.5 88 ASP A O 1
ATOM 742 N N . ASP A 1 89 ? 0.401 21.844 -6.5 1 96.5 89 ASP A N 1
ATOM 743 C CA . ASP A 1 89 ? 0.334 23.281 -6.719 1 96.5 89 ASP A CA 1
ATOM 744 C C . ASP A 1 89 ? -0.208 23.594 -8.109 1 96.5 89 ASP A C 1
ATOM 746 O O . ASP A 1 89 ? 0.073 24.672 -8.664 1 96.5 89 ASP A O 1
ATOM 750 N N . ASN A 1 90 ? -0.803 22.688 -8.773 1 94.62 90 ASN A N 1
ATOM 751 C CA . ASN A 1 90 ? -1.429 22.781 -10.086 1 94.62 90 ASN A CA 1
ATOM 752 C C . ASN A 1 90 ? -0.43 22.5 -11.203 1 94.62 90 ASN A C 1
ATOM 754 O O . ASN A 1 90 ? -0.801 21.969 -12.258 1 94.62 90 ASN A O 1
ATOM 758 N N . THR A 1 91 ? 0.852 22.766 -10.984 1 95.88 91 THR A N 1
ATOM 759 C CA . THR A 1 91 ? 1.854 22.516 -12.016 1 95.88 91 THR A CA 1
ATOM 760 C C . THR A 1 91 ? 2.596 21.203 -11.734 1 95.88 91 THR A C 1
ATOM 762 O O . THR A 1 91 ? 2.934 20.469 -12.664 1 95.88 91 THR A O 1
ATOM 765 N N . HIS A 1 92 ? 2.85 20.969 -10.555 1 97.44 92 HIS A N 1
ATOM 766 C CA . HIS A 1 92 ? 3.52 19.734 -10.125 1 97.44 92 HIS A CA 1
ATOM 767 C C . HIS A 1 92 ? 3.031 19.297 -8.758 1 97.44 92 HIS A C 1
ATOM 769 O O . HIS A 1 92 ? 2.361 20.047 -8.055 1 97.44 92 HIS A O 1
ATOM 775 N N . THR A 1 93 ? 3.27 18.016 -8.453 1 98.19 93 THR A N 1
ATOM 776 C CA . THR A 1 93 ? 3.021 17.438 -7.141 1 98.19 93 THR A CA 1
ATOM 777 C C . THR A 1 93 ? 4.336 17.109 -6.434 1 98.19 93 THR A C 1
ATOM 779 O O . THR A 1 93 ? 5.219 16.484 -7.016 1 98.19 93 THR A O 1
ATOM 782 N N . THR A 1 94 ? 4.488 17.594 -5.148 1 98.69 94 THR A N 1
ATOM 783 C CA . THR A 1 94 ? 5.746 17.422 -4.434 1 98.69 94 THR A CA 1
ATOM 784 C C . THR A 1 94 ? 5.508 16.781 -3.07 1 98.69 94 THR A C 1
ATOM 786 O O . THR A 1 94 ? 4.66 17.234 -2.301 1 98.69 94 THR A O 1
ATOM 789 N N . MET A 1 95 ? 6.195 15.688 -2.811 1 98.81 95 MET A N 1
ATOM 790 C CA . MET A 1 95 ? 6.285 15.109 -1.472 1 98.81 95 MET A CA 1
ATOM 791 C C . MET A 1 95 ? 7.48 15.68 -0.714 1 98.81 95 MET A C 1
ATOM 793 O O . MET A 1 95 ? 8.609 15.633 -1.206 1 98.81 95 MET A O 1
ATOM 797 N N . LEU A 1 96 ? 7.254 16.297 0.408 1 98.81 96 LEU A N 1
ATOM 798 C CA . LEU A 1 96 ? 8.32 16.953 1.163 1 98.81 96 LEU A CA 1
ATOM 799 C C . LEU A 1 96 ? 8.125 16.734 2.662 1 98.81 96 LEU A C 1
ATOM 801 O O . LEU A 1 96 ? 7 16.547 3.127 1 98.81 96 LEU A O 1
ATOM 805 N N . LEU A 1 97 ? 9.219 16.703 3.412 1 98.81 97 LEU A N 1
ATOM 806 C CA . LEU A 1 97 ? 9.117 16.734 4.867 1 98.81 97 LEU A CA 1
ATOM 807 C C . LEU A 1 97 ? 8.414 18 5.348 1 98.81 97 LEU A C 1
ATOM 809 O O . LEU A 1 97 ? 8.656 19.078 4.809 1 98.81 97 LEU A O 1
ATOM 813 N N . ALA A 1 98 ? 7.598 17.828 6.332 1 98.56 98 ALA A N 1
ATOM 814 C CA . ALA A 1 98 ? 6.895 19 6.855 1 98.56 98 ALA A CA 1
ATOM 815 C C . ALA A 1 98 ? 7.879 20.094 7.266 1 98.56 98 ALA A C 1
ATOM 817 O O . ALA A 1 98 ? 7.594 21.281 7.098 1 98.56 98 ALA A O 1
ATOM 818 N N . GLU A 1 99 ? 8.961 19.688 7.746 1 97.56 99 GLU A N 1
ATOM 819 C CA . GLU A 1 99 ? 9.961 20.625 8.234 1 97.56 99 GLU A CA 1
ATOM 820 C C . GLU A 1 99 ? 10.578 21.422 7.086 1 97.56 99 GLU A C 1
ATOM 822 O O . GLU A 1 99 ? 11.219 22.453 7.305 1 97.56 99 GLU A O 1
ATOM 827 N N . GLU A 1 100 ? 10.445 21.031 5.871 1 96.69 100 GLU A N 1
ATOM 828 C CA . GLU A 1 100 ? 10.984 21.688 4.688 1 96.69 100 GLU A CA 1
ATOM 829 C C . GLU A 1 100 ? 10.008 22.734 4.152 1 96.69 100 GLU A C 1
ATOM 831 O O . GLU A 1 100 ? 10.336 23.484 3.225 1 96.69 100 GLU A O 1
ATOM 836 N N . TYR A 1 101 ? 8.812 22.609 4.621 1 90.75 101 TYR A N 1
ATOM 837 C CA . TYR A 1 101 ? 7.758 23.5 4.156 1 90.75 101 TYR A CA 1
ATOM 838 C C . TYR A 1 101 ? 7.895 24.875 4.789 1 90.75 101 TYR A C 1
ATOM 840 O O . TYR A 1 101 ? 7.73 25.891 4.113 1 90.75 101 TYR A O 1
ATOM 848 N N . MET B 1 1 ? 2.326 -2.779 -20.609 1 91.25 1 MET B N 1
ATOM 849 C CA . MET B 1 1 ? 1.521 -3.775 -19.906 1 91.25 1 MET B CA 1
ATOM 850 C C . MET B 1 1 ? 0.812 -3.156 -18.703 1 91.25 1 MET B C 1
ATOM 852 O O . MET B 1 1 ? 1.363 -2.277 -18.047 1 91.25 1 MET B O 1
ATOM 856 N N . PHE B 1 2 ? -0.422 -3.557 -18.438 1 95.75 2 PHE B N 1
ATOM 857 C CA . PHE B 1 2 ? -1.248 -3.133 -17.312 1 95.75 2 PHE B CA 1
ATOM 858 C C . PHE B 1 2 ? -1.618 -1.66 -17.438 1 95.75 2 PHE B C 1
ATOM 860 O O . PHE B 1 2 ? -1.613 -0.927 -16.438 1 95.75 2 PHE B O 1
ATOM 867 N N . ASP B 1 3 ? -1.839 -1.214 -18.672 1 92.75 3 ASP B N 1
ATOM 868 C CA . ASP B 1 3 ? -2.246 0.154 -18.984 1 92.75 3 ASP B CA 1
ATOM 869 C C . ASP B 1 3 ? -3.672 0.195 -19.516 1 92.75 3 ASP B C 1
ATOM 871 O O . ASP B 1 3 ? -4.141 1.242 -19.969 1 92.75 3 ASP B O 1
ATOM 875 N N . ASN B 1 4 ? -4.301 -0.952 -19.453 1 93.75 4 ASN B N 1
ATOM 876 C CA . ASN B 1 4 ? -5.648 -1.098 -20 1 93.75 4 ASN B CA 1
ATOM 877 C C . ASN B 1 4 ? -6.695 -1.129 -18.891 1 93.75 4 ASN B C 1
ATOM 879 O O . ASN B 1 4 ? -6.387 -0.856 -17.719 1 93.75 4 ASN B O 1
ATOM 883 N N . ALA B 1 5 ? -7.945 -1.308 -19.266 1 94.62 5 ALA B N 1
ATOM 884 C CA . ALA B 1 5 ? -9.055 -1.311 -18.312 1 94.62 5 ALA B CA 1
ATOM 885 C C . ALA B 1 5 ? -8.875 -2.408 -17.266 1 94.62 5 ALA B C 1
ATOM 887 O O . ALA B 1 5 ? -8.477 -3.529 -17.594 1 94.62 5 ALA B O 1
ATOM 888 N N . ARG B 1 6 ? -9.172 -2.004 -15.961 1 96.5 6 ARG B N 1
ATOM 889 C CA . ARG B 1 6 ? -9.008 -2.922 -14.844 1 96.5 6 ARG B CA 1
ATOM 890 C C . ARG B 1 6 ? -10.336 -3.574 -14.461 1 96.5 6 ARG B C 1
ATOM 892 O O . ARG B 1 6 ? -11.344 -2.889 -14.305 1 96.5 6 ARG B O 1
ATOM 899 N N . TYR B 1 7 ? -10.297 -4.887 -14.375 1 98 7 TYR B N 1
ATOM 900 C CA . TYR B 1 7 ? -11.461 -5.664 -13.969 1 98 7 TYR B CA 1
ATOM 901 C C . TYR B 1 7 ? -11.141 -6.555 -12.773 1 98 7 TYR B C 1
ATOM 903 O O . TYR B 1 7 ? -9.977 -6.883 -12.539 1 98 7 TYR B O 1
ATOM 911 N N . MET B 1 8 ? -12.203 -6.871 -11.984 1 98.06 8 MET B N 1
ATOM 912 C CA . MET B 1 8 ? -12.125 -7.824 -10.883 1 98.06 8 MET B CA 1
ATOM 913 C C . MET B 1 8 ? -13.273 -8.828 -10.953 1 98.06 8 MET B C 1
ATOM 915 O O . MET B 1 8 ? -14.406 -8.461 -11.289 1 98.06 8 MET B O 1
ATOM 919 N N . THR B 1 9 ? -12.922 -10.008 -10.703 1 98.56 9 THR B N 1
ATOM 920 C CA . THR B 1 9 ? -13.992 -11 -10.68 1 98.56 9 THR B CA 1
ATOM 921 C C . THR B 1 9 ? -14.875 -10.812 -9.453 1 98.56 9 THR B C 1
ATOM 923 O O . THR B 1 9 ? -14.508 -10.094 -8.516 1 98.56 9 THR B O 1
ATOM 926 N N . ARG B 1 10 ? -16 -11.539 -9.477 1 98 10 ARG B N 1
ATOM 927 C CA . ARG B 1 10 ? -16.906 -11.5 -8.336 1 98 10 ARG B CA 1
ATOM 928 C C . ARG B 1 10 ? -16.25 -12.055 -7.078 1 98 10 ARG B C 1
ATOM 930 O O . ARG B 1 10 ? -16.5 -11.57 -5.973 1 98 10 ARG B O 1
ATOM 937 N N . GLY B 1 11 ? -15.469 -13.055 -7.234 1 98.31 11 GLY B N 1
ATOM 938 C CA . GLY B 1 11 ? -14.75 -13.625 -6.109 1 98.31 11 GLY B CA 1
ATOM 939 C C . GLY B 1 11 ? -13.859 -12.617 -5.398 1 98.31 11 GLY B C 1
ATOM 940 O O . GLY B 1 11 ? -13.852 -12.555 -4.164 1 98.31 11 GLY B O 1
ATOM 941 N N . ILE B 1 12 ? -13.164 -11.836 -6.145 1 98.75 12 ILE B N 1
ATOM 942 C CA . ILE B 1 12 ? -12.297 -10.805 -5.582 1 98.75 12 ILE B CA 1
ATOM 943 C C . ILE B 1 12 ? -13.133 -9.789 -4.816 1 98.75 12 ILE B C 1
ATOM 945 O O . ILE B 1 12 ? -12.859 -9.5 -3.65 1 98.75 12 ILE B O 1
ATOM 949 N N . LYS B 1 13 ? -14.203 -9.289 -5.43 1 97.81 13 LYS B N 1
ATOM 950 C CA . LYS B 1 13 ? -15.047 -8.242 -4.848 1 97.81 13 LYS B CA 1
ATOM 951 C C . LYS B 1 13 ? -15.703 -8.727 -3.561 1 97.81 13 LYS B C 1
ATOM 953 O O . LYS B 1 13 ? -15.883 -7.953 -2.617 1 97.81 13 LYS B O 1
ATOM 958 N N . SER B 1 14 ? -15.922 -10 -3.502 1 97.88 14 SER B N 1
ATOM 959 C CA . SER B 1 14 ? -16.688 -10.531 -2.377 1 97.88 14 SER B CA 1
ATOM 960 C C . SER B 1 14 ? -15.758 -11.039 -1.273 1 97.88 14 SER B C 1
ATOM 962 O O . SER B 1 14 ? -16.078 -10.938 -0.089 1 97.88 14 SER B O 1
ATOM 964 N N . GLU B 1 15 ? -14.641 -11.547 -1.604 1 98.12 15 GLU B N 1
ATOM 965 C CA . GLU B 1 15 ? -13.875 -12.32 -0.628 1 98.12 15 GLU B CA 1
ATOM 966 C C . GLU B 1 15 ? -12.656 -11.539 -0.145 1 98.12 15 GLU B C 1
ATOM 968 O O . GLU B 1 15 ? -12.07 -11.859 0.892 1 98.12 15 GLU B O 1
ATOM 973 N N . ILE B 1 16 ? -12.234 -10.578 -0.896 1 98.56 16 ILE B N 1
ATOM 974 C CA . ILE B 1 16 ? -11.008 -9.859 -0.569 1 98.56 16 ILE B CA 1
ATOM 975 C C . ILE B 1 16 ? -11.352 -8.453 -0.073 1 98.56 16 ILE B C 1
ATOM 977 O O . ILE B 1 16 ? -12.062 -7.707 -0.748 1 98.56 16 ILE B O 1
ATOM 981 N N . PRO B 1 17 ? -10.844 -8.117 1.148 1 97.44 17 PRO B N 1
ATOM 982 C CA . PRO B 1 17 ? -11.086 -6.754 1.621 1 97.44 17 PRO B CA 1
ATOM 983 C C . PRO B 1 17 ? -10.648 -5.695 0.612 1 97.44 17 PRO B C 1
ATOM 985 O O . PRO B 1 17 ? -9.617 -5.855 -0.055 1 97.44 17 PRO B O 1
ATOM 988 N N . LEU B 1 18 ? -11.352 -4.656 0.5 1 94.5 18 LEU B N 1
ATOM 989 C CA . LEU B 1 18 ? -11.094 -3.588 -0.457 1 94.5 18 LEU B CA 1
ATOM 990 C C . LEU B 1 18 ? -9.656 -3.084 -0.335 1 94.5 18 LEU B C 1
ATOM 992 O O . LEU B 1 18 ? -9 -2.824 -1.344 1 94.5 18 LEU B O 1
ATOM 996 N N . GLU B 1 19 ? -9.188 -2.932 0.923 1 93.69 19 GLU B N 1
ATOM 997 C CA . GLU B 1 19 ? -7.832 -2.438 1.172 1 93.69 19 GLU B CA 1
ATOM 998 C C . GLU B 1 19 ? -6.789 -3.316 0.489 1 93.69 19 GLU B C 1
ATOM 1000 O O . GLU B 1 19 ? -5.816 -2.811 -0.073 1 93.69 19 GLU B O 1
ATOM 1005 N N . LEU B 1 20 ? -7.031 -4.586 0.477 1 97.69 20 LEU B N 1
ATOM 1006 C CA . LEU B 1 20 ? -6.102 -5.52 -0.15 1 97.69 20 LEU B CA 1
ATOM 1007 C C . LEU B 1 20 ? -6.223 -5.469 -1.67 1 97.69 20 LEU B C 1
ATOM 1009 O O . LEU B 1 20 ? -5.223 -5.594 -2.381 1 97.69 20 LEU B O 1
ATOM 1013 N N . GLN B 1 21 ? -7.488 -5.285 -2.174 1 97.81 21 GLN B N 1
ATOM 1014 C CA . GLN B 1 21 ? -7.68 -5.121 -3.611 1 97.81 21 GLN B CA 1
ATOM 1015 C C . GLN B 1 21 ? -6.863 -3.943 -4.141 1 97.81 21 GLN B C 1
ATOM 1017 O O . GLN B 1 21 ? -6.086 -4.094 -5.086 1 97.81 21 GLN B O 1
ATOM 1022 N N . LEU B 1 22 ? -7.02 -2.852 -3.488 1 95.19 22 LEU B N 1
ATOM 1023 C CA . LEU B 1 22 ? -6.332 -1.631 -3.898 1 95.19 22 LEU B CA 1
ATOM 1024 C C . LEU B 1 22 ? -4.82 -1.778 -3.74 1 95.19 22 LEU B C 1
ATOM 1026 O O . LEU B 1 22 ? -4.055 -1.317 -4.59 1 95.19 22 LEU B O 1
ATOM 1030 N N . PHE B 1 23 ? -4.41 -2.436 -2.684 1 96.31 23 PHE B N 1
ATOM 1031 C CA . PHE B 1 23 ? -2.992 -2.631 -2.408 1 96.31 23 PHE B CA 1
ATOM 1032 C C . PHE B 1 23 ? -2.328 -3.432 -3.521 1 96.31 23 PHE B C 1
ATOM 1034 O O . PHE B 1 23 ? -1.242 -3.08 -3.984 1 96.31 23 PHE B O 1
ATOM 1041 N N . MET B 1 24 ? -2.969 -4.406 -3.994 1 98.12 24 MET B N 1
ATOM 1042 C CA . MET B 1 24 ? -2.385 -5.266 -5.023 1 98.12 24 MET B CA 1
ATOM 1043 C C . MET B 1 24 ? -2.264 -4.52 -6.348 1 98.12 24 MET B C 1
ATOM 1045 O O . MET B 1 24 ? -1.243 -4.621 -7.031 1 98.12 24 MET B O 1
ATOM 1049 N N . TRP B 1 25 ? -3.248 -3.762 -6.715 1 96.81 25 TRP B N 1
ATOM 1050 C CA . TRP B 1 25 ? -3.129 -2.906 -7.891 1 96.81 25 TRP B CA 1
ATOM 1051 C C . TRP B 1 25 ? -1.954 -1.943 -7.746 1 96.81 25 TRP B C 1
ATOM 1053 O O . TRP B 1 25 ? -1.186 -1.748 -8.695 1 96.81 25 TRP B O 1
ATOM 1063 N N . ASN B 1 26 ? -1.846 -1.429 -6.586 1 95.06 26 ASN B N 1
ATOM 1064 C CA . ASN B 1 26 ? -0.799 -0.446 -6.328 1 95.06 26 ASN B CA 1
ATOM 1065 C C . ASN B 1 26 ? 0.59 -1.068 -6.426 1 95.06 26 ASN B C 1
ATOM 1067 O O . ASN B 1 26 ? 1.542 -0.411 -6.848 1 95.06 26 ASN B O 1
ATOM 1071 N N . CYS B 1 27 ? 0.711 -2.271 -5.969 1 96.94 27 CYS B N 1
ATOM 1072 C CA . CYS B 1 27 ? 1.982 -2.975 -6.098 1 96.94 27 CYS B CA 1
ATOM 1073 C C . CYS B 1 27 ? 2.43 -3.037 -7.551 1 96.94 27 CYS B C 1
ATOM 1075 O O . CYS B 1 27 ? 3.594 -2.775 -7.859 1 96.94 27 CYS B O 1
ATOM 1077 N N . ILE B 1 28 ? 1.534 -3.299 -8.391 1 97.19 28 ILE B N 1
ATOM 1078 C CA . ILE B 1 28 ? 1.834 -3.418 -9.812 1 97.19 28 ILE B CA 1
ATOM 1079 C C . ILE B 1 28 ? 2.184 -2.043 -10.383 1 97.19 28 ILE B C 1
ATOM 1081 O O . ILE B 1 28 ? 3.182 -1.895 -11.094 1 97.19 28 ILE B O 1
ATOM 1085 N N . ASP B 1 29 ? 1.418 -1.064 -10.031 1 93.44 29 ASP B N 1
ATOM 1086 C CA . ASP B 1 29 ? 1.682 0.296 -10.484 1 93.44 29 ASP B CA 1
ATOM 1087 C C . ASP B 1 29 ? 3.055 0.776 -10.023 1 93.44 29 ASP B C 1
ATOM 1089 O O . ASP B 1 29 ? 3.746 1.491 -10.75 1 93.44 29 ASP B O 1
ATOM 1093 N N . SER B 1 30 ? 3.422 0.397 -8.828 1 93.19 30 SER B N 1
ATOM 1094 C CA . SER B 1 30 ? 4.711 0.796 -8.266 1 93.19 30 SER B CA 1
ATOM 1095 C C . SER B 1 30 ? 5.867 0.209 -9.07 1 93.19 30 SER B C 1
ATOM 1097 O O . SER B 1 30 ? 6.887 0.872 -9.281 1 93.19 30 SER B O 1
ATOM 1099 N N . LEU B 1 31 ? 5.703 -1.003 -9.484 1 95.19 31 LEU B N 1
ATOM 1100 C CA . LEU B 1 31 ? 6.727 -1.619 -10.32 1 95.19 31 LEU B CA 1
ATOM 1101 C C . LEU B 1 31 ? 6.895 -0.854 -11.633 1 95.19 31 LEU B C 1
ATOM 1103 O O . LEU B 1 31 ? 8.023 -0.596 -12.062 1 95.19 31 LEU B O 1
ATOM 1107 N N . LYS B 1 32 ? 5.809 -0.469 -12.164 1 92 32 LYS B N 1
ATOM 1108 C CA . LYS B 1 32 ? 5.84 0.318 -13.391 1 92 32 LYS B CA 1
ATOM 1109 C C . LYS B 1 32 ? 6.566 1.644 -13.18 1 92 32 LYS B C 1
ATOM 1111 O O . LYS B 1 32 ? 7.398 2.041 -13.992 1 92 32 LYS B O 1
ATOM 1116 N N . GLU B 1 33 ? 6.176 2.262 -12.141 1 85.12 33 GLU B N 1
ATOM 1117 C CA . GLU B 1 33 ? 6.758 3.564 -11.828 1 85.12 33 GLU B CA 1
ATOM 1118 C C . GLU B 1 33 ? 8.266 3.461 -11.625 1 85.12 33 GLU B C 1
ATOM 1120 O O . GLU B 1 33 ? 9.008 4.391 -11.945 1 85.12 33 GLU B O 1
ATOM 1125 N N . GLN B 1 34 ? 8.719 2.32 -11.156 1 91.38 34 GLN B N 1
ATOM 1126 C CA . GLN B 1 34 ? 10.141 2.098 -10.898 1 91.38 34 GLN B CA 1
ATOM 1127 C C . GLN B 1 34 ? 10.859 1.653 -12.164 1 91.38 34 GLN B C 1
ATOM 1129 O O . GLN B 1 34 ? 12.078 1.434 -12.148 1 91.38 34 GLN B O 1
ATOM 1134 N N . GLY B 1 35 ? 10.125 1.452 -13.266 1 92.44 35 GLY B N 1
ATOM 1135 C CA . GLY B 1 35 ? 10.727 1.094 -14.539 1 92.44 35 GLY B CA 1
ATOM 1136 C C . GLY B 1 35 ? 10.938 -0.4 -14.703 1 92.44 35 GLY B C 1
ATOM 1137 O O . GLY B 1 35 ? 11.656 -0.838 -15.602 1 92.44 35 GLY B O 1
ATOM 1138 N N . VAL B 1 36 ? 10.305 -1.133 -13.805 1 95.12 36 VAL B N 1
ATOM 1139 C CA . VAL B 1 36 ? 10.422 -2.584 -13.891 1 95.12 36 VAL B CA 1
ATOM 1140 C C . VAL B 1 36 ? 9.562 -3.109 -15.039 1 95.12 36 VAL B C 1
ATOM 1142 O O . VAL B 1 36 ? 8.406 -2.707 -15.195 1 95.12 36 VAL B O 1
ATOM 1145 N N . LYS B 1 37 ? 10.188 -3.945 -15.906 1 97.44 37 LYS B N 1
ATOM 1146 C CA . LYS B 1 37 ? 9.383 -4.629 -16.922 1 97.44 37 LYS B CA 1
ATOM 1147 C C . LYS B 1 37 ? 8.406 -5.602 -16.266 1 97.44 37 LYS B C 1
ATOM 1149 O O . LYS B 1 37 ? 8.781 -6.402 -15.414 1 97.44 37 LYS B O 1
ATOM 1154 N N . LEU B 1 38 ? 7.16 -5.605 -16.781 1 98 38 LEU B N 1
ATOM 1155 C CA . LEU B 1 38 ? 6.133 -6.41 -16.125 1 98 38 LEU B CA 1
ATOM 1156 C C . LEU B 1 38 ? 5.836 -7.672 -16.938 1 98 38 LEU B C 1
ATOM 1158 O O . LEU B 1 38 ? 5.797 -7.633 -18.156 1 98 38 LEU B O 1
ATOM 1162 N N . ASP B 1 39 ? 5.668 -8.719 -16.203 1 98.44 39 ASP B N 1
ATOM 1163 C CA . ASP B 1 39 ? 5.086 -9.938 -16.75 1 98.44 39 ASP B CA 1
ATOM 1164 C C . ASP B 1 39 ? 3.572 -9.797 -16.906 1 98.44 39 ASP B C 1
ATOM 1166 O O . ASP B 1 39 ? 2.92 -9.133 -16.094 1 98.44 39 ASP B O 1
ATOM 1170 N N . TYR B 1 40 ? 3.033 -10.469 -17.891 1 98.19 40 TYR B N 1
ATOM 1171 C CA . TYR B 1 40 ? 1.59 -10.406 -18.094 1 98.19 40 TYR B CA 1
ATOM 1172 C C . TYR B 1 40 ? 0.851 -11 -16.891 1 98.19 40 TYR B C 1
ATOM 1174 O O . TYR B 1 40 ? -0.312 -10.672 -16.656 1 98.19 40 TYR B O 1
ATOM 1182 N N . LEU B 1 41 ? 1.554 -11.836 -16.172 1 98.62 41 LEU B N 1
ATOM 1183 C CA . LEU B 1 41 ? 0.965 -12.523 -15.023 1 98.62 41 LEU B CA 1
ATOM 1184 C C . LEU B 1 41 ? 1.627 -12.07 -13.719 1 98.62 41 LEU B C 1
ATOM 1186 O O . LEU B 1 41 ? 2.822 -12.297 -13.516 1 98.62 41 LEU B O 1
ATOM 1190 N N . GLN B 1 42 ? 0.93 -11.438 -12.867 1 98.75 42 GLN B N 1
ATOM 1191 C CA . GLN B 1 42 ? 1.321 -11.086 -11.5 1 98.75 42 GLN B CA 1
ATOM 1192 C C . GLN B 1 42 ? 0.653 -12.008 -10.484 1 98.75 42 GLN B C 1
ATOM 1194 O O . GLN B 1 42 ? -0.561 -12.219 -10.539 1 98.75 42 GLN B O 1
ATOM 1199 N N . VAL B 1 43 ? 1.426 -12.516 -9.586 1 98.94 43 VAL B N 1
ATOM 1200 C CA . VAL B 1 43 ? 0.92 -13.484 -8.617 1 98.94 43 VAL B CA 1
ATOM 1201 C C . VAL B 1 43 ? 1.018 -12.906 -7.211 1 98.94 43 VAL B C 1
ATOM 1203 O O . VAL B 1 43 ? 2.078 -12.43 -6.801 1 98.94 43 VAL B O 1
ATOM 1206 N N . PHE B 1 44 ? -0.089 -12.977 -6.453 1 98.94 44 PHE B N 1
ATOM 1207 C CA . PHE B 1 44 ? -0.141 -12.586 -5.051 1 98.94 44 PHE B CA 1
ATOM 1208 C C . PHE B 1 44 ? -0.574 -13.75 -4.176 1 98.94 44 PHE B C 1
ATOM 1210 O O . PHE B 1 44 ? -1.609 -14.375 -4.426 1 98.94 44 PHE B O 1
ATOM 1217 N N . GLU B 1 45 ? 0.202 -14.062 -3.236 1 98.88 45 GLU B N 1
ATOM 1218 C CA . GLU B 1 45 ? -0.191 -15 -2.191 1 98.88 45 GLU B CA 1
ATOM 1219 C C . GLU B 1 45 ? -0.476 -14.281 -0.877 1 98.88 45 GLU B C 1
ATOM 1221 O O . GLU B 1 45 ? 0.419 -13.664 -0.293 1 98.88 45 GLU B O 1
ATOM 1226 N N . LEU B 1 46 ? -1.714 -14.328 -0.479 1 98.88 46 LEU B N 1
ATOM 1227 C CA . LEU B 1 46 ? -2.143 -13.773 0.801 1 98.88 46 LEU B CA 1
ATOM 1228 C C . LEU B 1 46 ? -2.174 -14.859 1.878 1 98.88 46 LEU B C 1
ATOM 1230 O O . LEU B 1 46 ? -2.727 -15.938 1.663 1 98.88 46 LEU B O 1
ATOM 1234 N N . LYS B 1 47 ? -1.529 -14.539 2.941 1 98.69 47 LYS B N 1
ATOM 1235 C CA . LYS B 1 47 ? -1.467 -15.516 4.023 1 98.69 47 LYS B CA 1
ATOM 1236 C C . LYS B 1 47 ? -1.647 -14.844 5.383 1 98.69 47 LYS B C 1
ATOM 1238 O O . LYS B 1 47 ? -1.278 -13.68 5.559 1 98.69 47 LYS B O 1
ATOM 1243 N N . ARG B 1 48 ? -2.244 -15.586 6.301 1 97.88 48 ARG B N 1
ATOM 1244 C CA . ARG B 1 48 ? -2.26 -15.195 7.707 1 97.88 48 ARG B CA 1
ATOM 1245 C C . ARG B 1 48 ? -0.987 -15.648 8.414 1 97.88 48 ARG B C 1
ATOM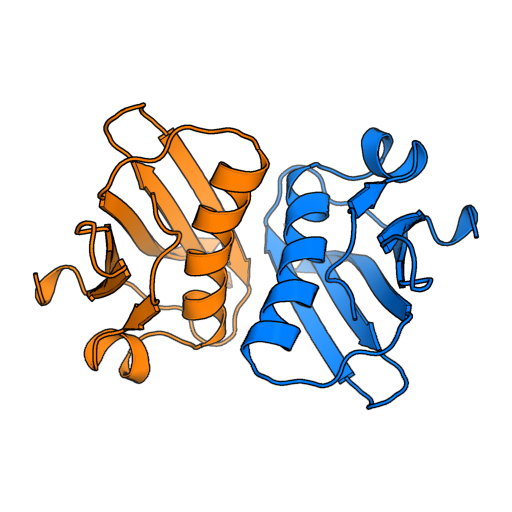 1247 O O . ARG B 1 48 ? -0.591 -16.812 8.312 1 97.88 48 ARG B O 1
ATOM 1254 N N . GLU B 1 49 ? -0.374 -14.758 9.008 1 97.06 49 GLU B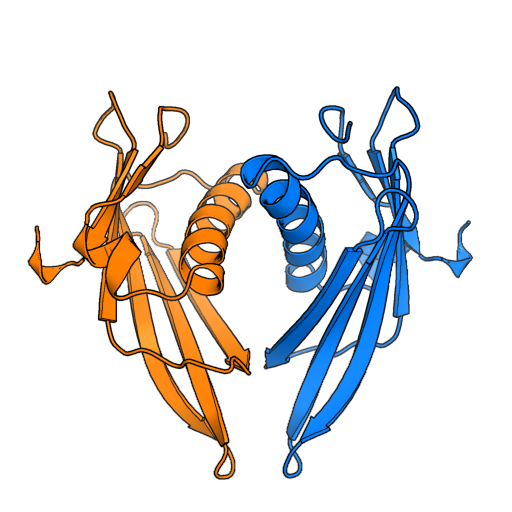 N 1
ATOM 1255 C CA . GLU B 1 49 ? 0.794 -15.07 9.828 1 97.06 49 GLU B CA 1
ATOM 1256 C C . GLU B 1 49 ? 0.622 -14.562 11.25 1 97.06 49 GLU B C 1
ATOM 1258 O O . GLU B 1 49 ? 0.101 -13.461 11.469 1 97.06 49 GLU B O 1
ATOM 1263 N N . ILE B 1 50 ? 1.025 -15.352 12.227 1 94.12 50 ILE B N 1
ATOM 1264 C CA . ILE B 1 50 ? 0.983 -14.93 13.617 1 94.12 50 ILE B CA 1
ATOM 1265 C C . ILE B 1 50 ? 2.375 -14.484 14.062 1 94.12 50 ILE B C 1
ATOM 1267 O O . ILE B 1 50 ? 3.328 -15.266 14.008 1 94.12 50 ILE B O 1
ATOM 1271 N N . VAL B 1 51 ? 2.453 -13.266 14.422 1 89.94 51 VAL B N 1
ATOM 1272 C CA . VAL B 1 51 ? 3.686 -12.711 14.969 1 89.94 51 VAL B CA 1
ATOM 1273 C C . VAL B 1 51 ? 3.438 -12.188 16.375 1 89.94 51 VAL B C 1
ATOM 1275 O O . VAL B 1 51 ? 2.633 -11.273 16.578 1 89.94 51 VAL B O 1
ATOM 1278 N N . ASP B 1 52 ? 4.137 -12.766 17.422 1 88.69 52 ASP B N 1
ATOM 1279 C CA . ASP B 1 52 ? 3.965 -12.398 18.828 1 88.69 52 ASP B CA 1
ATOM 1280 C C . ASP B 1 52 ? 2.484 -12.328 19.203 1 88.69 52 ASP B C 1
ATOM 1282 O O . ASP B 1 52 ? 2.01 -11.312 19.703 1 88.69 52 ASP B O 1
ATOM 1286 N N . ASP B 1 53 ? 1.68 -13.281 18.734 1 89.06 53 ASP B N 1
ATOM 1287 C CA . ASP B 1 53 ? 0.285 -13.531 19.078 1 89.06 53 ASP B CA 1
ATOM 1288 C C . ASP B 1 53 ? -0.646 -12.562 18.359 1 89.06 53 ASP B C 1
ATOM 1290 O O . ASP B 1 53 ? -1.796 -12.383 18.75 1 89.06 53 ASP B O 1
ATOM 1294 N N . ILE B 1 54 ? -0.096 -11.867 17.391 1 91 54 ILE B N 1
ATOM 1295 C CA . ILE B 1 54 ? -0.9 -10.961 16.594 1 91 54 ILE B CA 1
ATOM 1296 C C . ILE B 1 54 ? -1.041 -11.516 15.172 1 91 54 ILE B C 1
ATOM 1298 O O . ILE B 1 54 ? -0.063 -11.977 14.578 1 91 54 ILE B O 1
ATOM 1302 N N . ALA B 1 55 ? -2.244 -11.5 14.68 1 94.44 55 ALA B N 1
ATOM 1303 C CA . ALA B 1 55 ? -2.486 -11.922 13.305 1 94.44 55 ALA B CA 1
ATOM 1304 C C . ALA B 1 55 ? -2.062 -10.844 12.312 1 94.44 55 ALA B C 1
ATOM 1306 O O . ALA B 1 55 ? -2.523 -9.703 12.398 1 94.44 55 ALA B O 1
ATOM 1307 N N . ILE B 1 56 ? -1.21 -11.234 11.359 1 97.06 56 ILE B N 1
ATOM 1308 C CA . ILE B 1 56 ? -0.658 -10.32 10.367 1 97.06 56 ILE B CA 1
ATOM 1309 C C . ILE B 1 56 ? -1.027 -10.797 8.961 1 97.06 56 ILE B C 1
ATOM 1311 O O . ILE B 1 56 ? -1.006 -12 8.68 1 97.06 56 ILE B O 1
ATOM 1315 N N . GLN B 1 57 ? -1.436 -9.789 8.141 1 98.62 57 GLN B N 1
ATOM 1316 C CA . GLN B 1 57 ? -1.614 -10.109 6.723 1 98.62 57 GLN B CA 1
ATOM 1317 C C . GLN B 1 57 ? -0.276 -10.117 5.988 1 98.62 57 GLN B C 1
ATOM 1319 O O . GLN B 1 57 ? 0.36 -9.078 5.832 1 98.62 57 GLN B O 1
ATOM 1324 N N . LYS B 1 58 ? 0.143 -11.266 5.609 1 98.62 58 LYS B N 1
ATOM 1325 C CA . LYS B 1 58 ? 1.332 -11.406 4.773 1 98.62 58 LYS B CA 1
ATOM 1326 C C . LYS B 1 58 ? 0.96 -11.461 3.295 1 98.62 58 LYS B C 1
ATOM 1328 O O . LYS B 1 58 ? 0.051 -12.195 2.904 1 98.62 58 LYS B O 1
ATOM 1333 N N . ILE B 1 59 ? 1.616 -10.625 2.471 1 98.81 59 ILE B N 1
ATOM 1334 C CA . ILE B 1 59 ? 1.389 -10.578 1.031 1 98.81 59 ILE B CA 1
ATOM 1335 C C . ILE B 1 59 ? 2.695 -10.859 0.293 1 98.81 59 ILE B C 1
ATOM 1337 O O . ILE B 1 59 ? 3.666 -10.109 0.426 1 98.81 59 ILE B O 1
ATOM 1341 N N . GLU B 1 60 ? 2.725 -11.93 -0.409 1 98.81 60 GLU B N 1
ATOM 1342 C CA . GLU B 1 60 ? 3.857 -12.234 -1.278 1 98.81 60 GLU B CA 1
ATOM 1343 C C . GLU B 1 60 ? 3.521 -11.953 -2.74 1 98.81 60 GLU B C 1
ATOM 1345 O O . GLU B 1 60 ? 2.631 -12.578 -3.312 1 98.81 60 GLU B O 1
ATOM 1350 N N . HIS B 1 61 ? 4.191 -10.977 -3.334 1 98.88 61 HIS B N 1
ATOM 1351 C CA . HIS B 1 61 ? 4.02 -10.578 -4.727 1 98.88 61 HIS B CA 1
ATOM 1352 C C . HIS B 1 61 ? 5.176 -11.07 -5.59 1 98.88 61 HIS B C 1
ATOM 1354 O O . HIS B 1 61 ? 6.34 -10.844 -5.262 1 98.88 61 HIS B O 1
ATOM 1360 N N . ARG B 1 62 ? 4.809 -11.766 -6.738 1 98.62 62 ARG B N 1
ATOM 1361 C CA . ARG B 1 62 ? 5.906 -12.203 -7.598 1 98.62 62 ARG B CA 1
ATOM 1362 C C . ARG B 1 62 ? 5.492 -12.188 -9.062 1 98.62 62 ARG B C 1
ATOM 1364 O O . ARG B 1 62 ? 4.301 -12.242 -9.383 1 98.62 62 ARG B O 1
ATOM 1371 N N . GLN B 1 63 ? 6.473 -12.109 -9.93 1 98.62 63 GLN B N 1
ATOM 1372 C CA . GLN B 1 63 ? 6.344 -12.383 -11.359 1 98.62 63 GLN B CA 1
ATOM 1373 C C . GLN B 1 63 ? 7.5 -13.25 -11.852 1 98.62 63 GLN B C 1
ATOM 1375 O O . GLN B 1 63 ? 8.523 -13.375 -11.18 1 98.62 63 GLN B O 1
ATOM 1380 N N . GLU B 1 64 ? 7.305 -13.945 -13.023 1 98.19 64 GLU B N 1
ATOM 1381 C CA . GLU B 1 64 ? 8.25 -14.961 -13.469 1 98.19 64 GLU B CA 1
ATOM 1382 C C . GLU B 1 64 ? 9.305 -14.367 -14.398 1 98.19 64 GLU B C 1
ATOM 1384 O O . GLU B 1 64 ? 10.5 -14.602 -14.219 1 98.19 64 GLU B O 1
ATOM 1389 N N . VAL B 1 65 ? 8.891 -13.484 -15.438 1 96.62 65 VAL B N 1
ATOM 1390 C CA . VAL B 1 65 ? 9.812 -12.93 -16.422 1 96.62 65 VAL B CA 1
ATOM 1391 C C . VAL B 1 65 ? 9.523 -11.445 -16.625 1 96.62 65 VAL B C 1
ATOM 1393 O O . VAL B 1 65 ? 8.531 -11.086 -17.266 1 96.62 65 VAL B O 1
ATOM 1396 N N . PRO B 1 66 ? 10.508 -10.594 -16.25 1 97.38 66 PRO B N 1
ATOM 1397 C CA . PRO B 1 66 ? 11.68 -10.906 -15.422 1 97.38 66 PRO B CA 1
ATOM 1398 C C . PRO B 1 66 ? 11.305 -11.336 -14.008 1 97.38 66 PRO B C 1
ATOM 1400 O O . PRO B 1 66 ? 10.203 -11.039 -13.539 1 97.38 66 PRO B O 1
ATOM 1403 N N . LYS B 1 67 ? 12.172 -12.047 -13.367 1 97.81 67 LYS B N 1
ATOM 1404 C CA . LYS B 1 67 ? 11.883 -12.531 -12.023 1 97.81 67 LYS B CA 1
ATOM 1405 C C . LYS B 1 67 ? 11.773 -11.367 -11.039 1 97.81 67 LYS B C 1
ATOM 1407 O O . LYS B 1 67 ? 12.578 -10.438 -11.07 1 97.81 67 LYS B O 1
ATOM 1412 N N . TYR B 1 68 ? 10.812 -11.414 -10.219 1 97.75 68 TYR B N 1
ATOM 1413 C CA . TYR B 1 68 ? 10.562 -10.453 -9.156 1 97.75 68 TYR B CA 1
ATOM 1414 C C . TYR B 1 68 ? 9.805 -11.102 -8 1 97.75 68 TYR B C 1
ATOM 1416 O O . TYR B 1 68 ? 8.93 -11.945 -8.219 1 97.75 68 TYR B O 1
ATOM 1424 N N . GLU B 1 69 ? 10.211 -10.758 -6.762 1 98.12 69 GLU B N 1
ATOM 1425 C CA . GLU B 1 69 ? 9.508 -11.195 -5.562 1 98.12 69 GLU B CA 1
ATOM 1426 C C . GLU B 1 69 ? 9.633 -10.172 -4.441 1 98.12 69 GLU B C 1
ATOM 1428 O O . GLU B 1 69 ? 10.727 -9.664 -4.172 1 98.12 69 GLU B O 1
ATOM 1433 N N . LYS B 1 70 ? 8.57 -9.875 -3.803 1 97.19 70 LYS B N 1
ATOM 1434 C CA . LYS B 1 70 ? 8.539 -8.961 -2.666 1 97.19 70 LYS B CA 1
ATOM 1435 C C . LYS B 1 70 ? 7.48 -9.383 -1.649 1 97.19 70 LYS B C 1
ATOM 1437 O O . LYS B 1 70 ? 6.398 -9.836 -2.025 1 97.19 70 LYS B O 1
ATOM 1442 N N . THR B 1 71 ? 7.805 -9.242 -0.378 1 97.88 71 THR B N 1
ATOM 1443 C CA . THR B 1 71 ? 6.887 -9.586 0.703 1 97.88 71 THR B CA 1
ATOM 1444 C C . THR B 1 71 ? 6.492 -8.344 1.492 1 97.88 71 THR B C 1
ATOM 1446 O O . THR B 1 71 ? 7.336 -7.492 1.791 1 97.88 71 THR B O 1
ATOM 1449 N N . TYR B 1 72 ? 5.223 -8.258 1.796 1 97.56 72 TYR B N 1
ATOM 1450 C CA . TYR B 1 72 ? 4.668 -7.207 2.639 1 97.56 72 TYR B CA 1
ATOM 1451 C C . TYR B 1 72 ? 3.938 -7.793 3.838 1 97.56 72 TYR B C 1
ATOM 1453 O O . TYR B 1 72 ? 3.387 -8.898 3.758 1 97.56 72 TYR B O 1
ATOM 1461 N N . LYS B 1 73 ? 3.963 -7.094 4.918 1 97.69 73 LYS B N 1
ATOM 1462 C CA . LYS B 1 73 ? 3.223 -7.488 6.113 1 97.69 73 LYS B CA 1
ATOM 1463 C C . LYS B 1 73 ? 2.457 -6.305 6.695 1 97.69 73 LYS B C 1
ATOM 1465 O O . LYS B 1 73 ? 3.031 -5.238 6.93 1 97.69 73 LYS B O 1
ATOM 1470 N N . MET B 1 74 ? 1.175 -6.488 6.922 1 97.44 74 MET B N 1
ATOM 1471 C CA . MET B 1 74 ? 0.291 -5.426 7.387 1 97.44 74 MET B CA 1
ATOM 1472 C C . MET B 1 74 ? -0.543 -5.891 8.578 1 97.44 74 MET B C 1
ATOM 1474 O O . MET B 1 74 ? -0.831 -7.082 8.711 1 97.44 74 MET B O 1
ATOM 1478 N N . LEU B 1 75 ? -0.827 -4.945 9.414 1 96.44 75 LEU B N 1
ATOM 1479 C CA . LEU B 1 75 ? -1.841 -5.164 10.445 1 96.44 75 LEU B CA 1
ATOM 1480 C C . LEU B 1 75 ? -3.199 -4.641 9.984 1 96.44 75 LEU B C 1
ATOM 1482 O O . LEU B 1 75 ? -3.416 -3.43 9.93 1 96.44 75 LEU B O 1
ATOM 1486 N N . ILE B 1 76 ? -4.09 -5.551 9.555 1 95.94 76 ILE B N 1
ATOM 1487 C CA . ILE B 1 76 ? -5.41 -5.141 9.094 1 95.94 76 ILE B CA 1
ATOM 1488 C C . ILE B 1 76 ? -6.488 -5.891 9.867 1 95.94 76 ILE B C 1
ATOM 1490 O O . ILE B 1 76 ? -6.203 -6.879 10.539 1 95.94 76 ILE B O 1
ATOM 1494 N N . GLU B 1 77 ? -7.648 -5.328 9.812 1 93.06 77 GLU B N 1
ATOM 1495 C CA . GLU B 1 77 ? -8.758 -5.883 10.594 1 93.06 77 GLU B CA 1
ATOM 1496 C C . GLU B 1 77 ? -9.148 -7.266 10.078 1 93.06 77 GLU B C 1
ATOM 1498 O O . GLU B 1 77 ? -9.398 -8.18 10.867 1 93.06 77 GLU B O 1
ATOM 1503 N N . GLU B 1 78 ? -9.219 -7.43 8.734 1 96.12 78 GLU B N 1
ATOM 1504 C CA . GLU B 1 78 ? -9.648 -8.688 8.133 1 96.12 78 GLU B CA 1
ATOM 1505 C C . GLU B 1 78 ? -8.516 -9.336 7.348 1 96.12 78 GLU B C 1
ATOM 1507 O O . GLU B 1 78 ? -8.336 -9.07 6.16 1 96.12 78 GLU B O 1
ATOM 1512 N N . VAL B 1 79 ? -7.898 -10.312 8.016 1 97.75 79 VAL B N 1
ATOM 1513 C CA . VAL B 1 79 ? -6.812 -11.062 7.395 1 97.75 79 VAL B CA 1
ATOM 1514 C C . VAL B 1 79 ? -7.383 -12.219 6.574 1 97.75 79 VAL B C 1
ATOM 1516 O O . VAL B 1 79 ? -8.305 -12.906 7.02 1 97.75 79 VAL B O 1
ATOM 1519 N N . VAL B 1 80 ? -6.848 -12.422 5.363 1 98.56 80 VAL B N 1
ATOM 1520 C CA . VAL B 1 80 ? -7.391 -13.461 4.492 1 98.56 80 VAL B CA 1
ATOM 1521 C C . VAL B 1 80 ? -6.254 -14.328 3.955 1 98.56 80 VAL B C 1
ATOM 1523 O O . VAL B 1 80 ? -5.09 -13.914 3.961 1 98.56 80 VAL B O 1
ATOM 1526 N N . SER B 1 81 ? -6.582 -15.609 3.646 1 98.62 81 SER B N 1
ATOM 1527 C CA . SER B 1 81 ? -5.695 -16.516 2.932 1 98.62 81 SER B CA 1
ATOM 1528 C C . SER B 1 81 ? -6.23 -16.828 1.539 1 98.62 81 SER B C 1
ATOM 1530 O O . SER B 1 81 ? -7.344 -17.344 1.397 1 98.62 81 SER B O 1
ATOM 1532 N N . SER B 1 82 ? -5.453 -16.422 0.547 1 98.81 82 SER B N 1
ATOM 1533 C CA . SER B 1 82 ? -5.898 -16.625 -0.83 1 98.81 82 SER B CA 1
ATOM 1534 C C . SER B 1 82 ? -4.742 -16.469 -1.812 1 98.81 82 SER B C 1
ATOM 1536 O O . SER B 1 82 ? -3.734 -15.836 -1.496 1 98.81 82 SER B O 1
ATOM 1538 N N . LYS B 1 83 ? -4.859 -17.094 -2.912 1 98.81 83 LYS B N 1
ATOM 1539 C CA . LYS B 1 83 ? -3.951 -16.875 -4.035 1 98.81 83 LYS B CA 1
ATOM 1540 C C . LYS B 1 83 ? -4.645 -16.125 -5.164 1 98.81 83 LYS B C 1
ATOM 1542 O O . LYS B 1 83 ? -5.742 -16.5 -5.59 1 98.81 83 LYS B O 1
ATOM 1547 N N . ILE B 1 84 ? -4.027 -15.07 -5.637 1 98.94 84 ILE B N 1
ATOM 1548 C CA . ILE B 1 84 ? -4.668 -14.148 -6.566 1 98.94 84 ILE B CA 1
ATOM 1549 C C . ILE B 1 84 ? -3.791 -13.969 -7.805 1 98.94 84 ILE B C 1
ATOM 1551 O O . ILE B 1 84 ? -2.568 -13.836 -7.691 1 98.94 84 ILE B O 1
ATOM 1555 N N . PHE B 1 85 ? -4.371 -13.945 -8.93 1 98.88 85 PHE B N 1
ATOM 1556 C CA . PHE B 1 85 ? -3.723 -13.609 -10.195 1 98.88 85 PHE B CA 1
ATOM 1557 C C . PHE B 1 85 ? -4.199 -12.25 -10.695 1 98.88 85 PHE B C 1
ATOM 1559 O O . PHE B 1 85 ? -5.379 -11.922 -10.586 1 98.88 85 PHE B O 1
ATOM 1566 N N . VAL B 1 86 ? -3.33 -11.531 -11.188 1 98.81 86 VAL B N 1
ATOM 1567 C CA . VAL B 1 86 ? -3.662 -10.375 -12.016 1 98.81 86 VAL B CA 1
ATOM 1568 C C . VAL B 1 86 ? -3.064 -10.547 -13.414 1 98.81 86 VAL B C 1
ATOM 1570 O O . VAL B 1 86 ? -1.845 -10.656 -13.562 1 98.81 86 VAL B O 1
ATOM 1573 N N . ILE B 1 87 ? -3.904 -10.523 -14.414 1 98.56 87 ILE B N 1
ATOM 1574 C CA . ILE B 1 87 ? -3.477 -10.938 -15.75 1 98.56 87 ILE B CA 1
ATOM 1575 C C . ILE B 1 87 ? -3.75 -9.812 -16.75 1 98.56 87 ILE B C 1
ATOM 1577 O O . ILE B 1 87 ? -4.859 -9.281 -16.797 1 98.56 87 ILE B O 1
ATOM 1581 N N . ASP B 1 88 ? -2.762 -9.445 -17.516 1 98.44 88 ASP B N 1
ATOM 1582 C CA . ASP B 1 88 ? -2.906 -8.57 -18.688 1 98.44 88 ASP B CA 1
ATOM 1583 C C . ASP B 1 88 ? -2.992 -9.375 -19.969 1 98.44 88 ASP B C 1
ATOM 1585 O O . ASP B 1 88 ? -1.991 -9.93 -20.438 1 98.44 88 ASP B O 1
ATOM 1589 N N . ASP B 1 89 ? -4.125 -9.383 -20.547 1 96.38 89 ASP B N 1
ATOM 1590 C CA . ASP B 1 89 ? -4.281 -10.148 -21.781 1 96.38 89 ASP B CA 1
ATOM 1591 C C . ASP B 1 89 ? -4.168 -9.242 -23 1 96.38 89 ASP B C 1
ATOM 1593 O O . ASP B 1 89 ? -4.703 -9.562 -24.062 1 96.38 89 ASP B O 1
ATOM 1597 N N . ASN B 1 90 ? -3.67 -8.078 -22.891 1 94.44 90 ASN B N 1
ATOM 1598 C CA . ASN B 1 90 ? -3.43 -7.078 -23.922 1 94.44 90 ASN B CA 1
ATOM 1599 C C . ASN B 1 90 ? -4.648 -6.184 -24.125 1 94.44 90 ASN B C 1
ATOM 1601 O O . ASN B 1 90 ? -4.508 -5.004 -24.453 1 94.44 90 ASN B O 1
ATOM 1605 N N . THR B 1 91 ? -5.84 -6.688 -23.875 1 95.75 91 THR B N 1
ATOM 1606 C CA . THR B 1 91 ? -7.043 -5.883 -24.047 1 95.75 91 THR B CA 1
ATOM 1607 C C . THR B 1 91 ? -7.535 -5.34 -22.703 1 95.75 91 THR B C 1
ATOM 1609 O O . THR B 1 91 ? -8.023 -4.211 -22.625 1 95.75 91 THR B O 1
ATOM 1612 N N . HIS B 1 92 ? -7.449 -6.109 -21.734 1 97.5 92 HIS B N 1
ATOM 1613 C CA . HIS B 1 92 ? -7.848 -5.723 -20.375 1 97.5 92 HIS B CA 1
ATOM 1614 C C . HIS B 1 92 ? -6.957 -6.387 -19.328 1 97.5 92 HIS B C 1
ATOM 1616 O O . HIS B 1 92 ? -6.215 -7.316 -19.641 1 97.5 92 HIS B O 1
ATOM 1622 N N . THR B 1 93 ? -6.953 -5.82 -18.141 1 98.25 93 THR B N 1
ATOM 1623 C CA . THR B 1 93 ? -6.297 -6.387 -16.969 1 98.25 93 THR B CA 1
ATOM 1624 C C . THR B 1 93 ? -7.328 -6.875 -15.953 1 98.25 93 THR B C 1
ATOM 1626 O O . THR B 1 93 ? -8.258 -6.145 -15.609 1 98.25 93 THR B O 1
ATOM 1629 N N . THR B 1 94 ? -7.195 -8.172 -15.5 1 98.69 94 THR B N 1
ATOM 1630 C CA . THR B 1 94 ? -8.188 -8.758 -14.602 1 98.69 94 THR B CA 1
ATOM 1631 C C . THR B 1 94 ? -7.523 -9.32 -13.352 1 98.69 94 THR B C 1
ATOM 1633 O O . THR B 1 94 ? -6.562 -10.086 -13.445 1 98.69 94 THR B O 1
ATOM 1636 N N . MET B 1 95 ? -7.98 -8.891 -12.18 1 98.81 95 MET B N 1
ATOM 1637 C CA . MET B 1 95 ? -7.645 -9.531 -10.906 1 98.81 95 MET B CA 1
ATOM 1638 C C . MET B 1 95 ? -8.648 -10.625 -10.562 1 98.81 95 MET B C 1
ATOM 1640 O O . MET B 1 95 ? -9.859 -10.375 -10.547 1 98.81 95 MET B O 1
ATOM 1644 N N . LEU B 1 96 ? -8.219 -11.828 -10.391 1 98.81 96 LEU B N 1
ATOM 1645 C CA . LEU B 1 96 ? -9.102 -12.961 -10.141 1 98.81 96 LEU B CA 1
ATOM 1646 C C . LEU B 1 96 ? -8.492 -13.914 -9.125 1 98.81 96 LEU B C 1
ATOM 1648 O O . LEU B 1 96 ? -7.273 -13.992 -8.984 1 98.81 96 LEU B O 1
ATOM 1652 N N . LEU B 1 97 ? -9.344 -14.594 -8.367 1 98.81 97 LEU B N 1
ATOM 1653 C CA . LEU B 1 97 ? -8.852 -15.68 -7.527 1 98.81 97 LEU B CA 1
ATOM 1654 C C . LEU B 1 97 ? -8.203 -16.766 -8.367 1 98.81 97 LEU B C 1
ATOM 1656 O O . LEU B 1 97 ? -8.703 -17.109 -9.445 1 98.81 97 LEU B O 1
ATOM 1660 N N . ALA B 1 98 ? -7.125 -17.297 -7.867 1 98.56 98 ALA B N 1
ATOM 1661 C CA . ALA B 1 98 ? -6.445 -18.359 -8.602 1 98.56 98 ALA B CA 1
ATOM 1662 C C . ALA B 1 98 ? -7.402 -19.5 -8.922 1 98.56 98 ALA B C 1
ATOM 1664 O O . ALA B 1 98 ? -7.312 -20.109 -9.992 1 98.56 98 ALA B O 1
ATOM 1665 N N . GLU B 1 99 ? -8.281 -19.734 -8.039 1 97.56 99 GLU B N 1
ATOM 1666 C CA . GLU B 1 99 ? -9.219 -20.844 -8.195 1 97.56 99 GLU B CA 1
ATOM 1667 C C . GLU B 1 99 ? -10.203 -20.578 -9.328 1 97.56 99 GLU B C 1
ATOM 1669 O O . GLU B 1 99 ? -10.875 -21.5 -9.797 1 97.56 99 GLU B O 1
ATOM 1674 N N . GLU B 1 100 ? -10.344 -19.391 -9.805 1 96.62 100 GLU B N 1
ATOM 1675 C CA . GLU B 1 100 ? -11.25 -19.016 -10.883 1 96.62 100 GLU B CA 1
ATOM 1676 C C . GLU B 1 100 ? -10.578 -19.172 -12.25 1 96.62 100 GLU B C 1
ATOM 1678 O O . GLU B 1 100 ? -11.227 -19 -13.281 1 96.62 100 GLU B O 1
ATOM 1683 N N . TYR B 1 101 ? -9.297 -19.281 -12.164 1 90.56 101 TYR B N 1
ATOM 1684 C CA . TYR B 1 101 ? -8.508 -19.375 -13.391 1 90.56 101 TYR B CA 1
ATOM 1685 C C . TYR B 1 101 ? -8.625 -20.766 -14.008 1 90.56 101 TYR B C 1
ATOM 1687 O O . TYR B 1 101 ? -8.75 -20.906 -15.227 1 90.56 101 TYR B O 1
#

Organism: NCBI:txid2716538

pLDDT: mean 96.62, std 2.71, range [85.12, 98.94]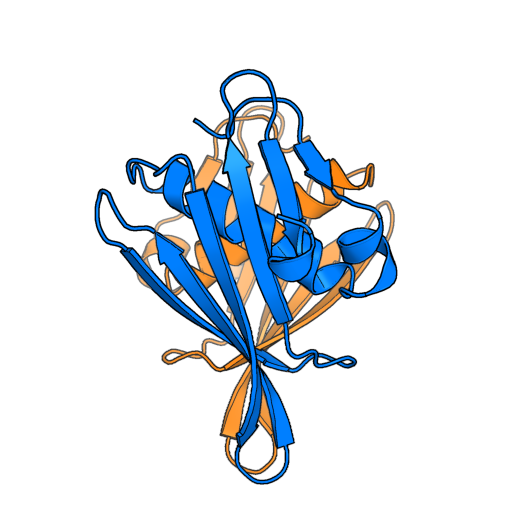

Foldseek 3Di:
DQPAAEAEDPCCVPPPPPVVVVVVNVVVVVCVVVVHDDDQKKKWWWDWDADPNATWTKIWIFDVVVTDIDIDIDRDDDGDGFMWIWGHPPHYIYIYTPVVD/DQPAAEAEDPCCVPPPPPVVVVVVNVVVVVCVVVVHDDDQKKKWWWDWDADPNATKTKIWIFDVVVTDIDIDIDRDDDGDGFMWIWGHPPHYIYIYTPVVD

Secondary structure (DSSP, 8-state):
---SEEEE-HHHHHHS-HHHHHHHHHHHHHHHHTT----SEEEEEEEEEEETTEEEEEEEEEETTTTEEEEEEE--SS---EEEEEEE-SSEEEEEEGGG-/---SEEEE-HHHHHHS-HHHHHHHHHHHHHHHHTT----SEEEEEEEEEEETTEEEEEEEEEETTTTEEEEEEE--SS---EEEEEEE-SSEEEEEEGGG-

InterPro domains:
  IPR009303 Protein of unknown function DUF960 [PF06124] (6-100)

Sequence (202 aa):
MFDNARYMTRGIKSEIPLELQLFMWNCIDSLKEQGVKLDYLQVFELKREIVDDIAIQKIEHRQEVPKYEKTYKMLIEEVVSSKIFVIDDNTHTTMLLAEEYMFDNARYMTRGIKSEIPLELQLFMWNCIDSLKEQGVKLDYLQVFELKREIVDDIAIQKIEHRQEVPKYEKTYKMLIEEVVSSKIFVIDDNTHTTMLLAEEY

Radius of gyration: 17.09 Å; Cα contacts (8 Å, |Δi|>4): 397; chains: 2; bounding box: 34×44×46 Å

Solvent-accessible surface area (backbone atoms only — not comparable to full-atom values): 11210 Å² total; per-residue (Å²): 130,77,82,51,57,81,46,67,39,69,61,35,71,71,72,44,54,65,70,57,54,54,46,54,56,42,54,54,51,49,39,49,74,72,66,49,73,74,39,51,51,37,39,37,41,34,31,71,41,74,55,80,89,36,72,27,30,32,39,38,39,33,31,72,59,62,72,45,76,48,77,47,37,30,58,58,94,76,64,52,74,46,49,35,35,36,38,40,75,86,70,38,24,39,37,33,41,49,88,75,107,131,78,82,52,57,80,45,66,38,70,61,35,72,71,71,44,55,65,71,57,55,53,47,55,54,41,53,54,52,50,38,49,75,72,66,48,74,75,38,53,51,38,39,36,41,35,31,71,40,75,56,79,89,36,72,28,29,33,37,40,39,34,31,73,58,60,72,46,76,50,78,47,38,31,58,56,94,77,66,52,73,48,49,35,35,36,38,39,74,85,70,40,24,38,39,35,40,50,90,76,108

Nearest PDB structures (foldseek):
  2r41-assembly1_C  TM=7.928E-01  e=1.936E-05  Enterococcus faecalis V583
  7pel-assembly1_E  TM=7.926E-01  e=2.604E+00  Simian T-lymphotropic virus 1
  8otz-assembly1_Ad  TM=4.274E-01  e=2.462E+00  Bos taurus
  6rm3-assembly1_SCC  TM=3.697E-01  e=6.028E+00  Vairimorpha necatrix
  2r41-assembly1_C  TM=7.966E-01  e=2.081E-05  Enterococcus faecalis V583